Protein AF-A0A7S4IXB5-F1 (afdb_monomer)

Mean predicted aligned error: 8.52 Å

Sequence (297 aa):
RVAEEKFFEETLWAALCYRLLNKVETFHKFGRIPTRSEWTKFLKFITSIRESNDNVKNSRKEKIFTGAHQVMGFDRYASTLSDVRARGGKKLGELAAEVRECAEGRDLRGCFEVLLEVKNVGHFLAWQVTCDLLESKMLGSCTEDDFVQLGPGAKEGLKHIFGETSSSGYLEQARLLCDLQESVFKALGVDFPKFHGRKITLKNIEHALCEFHKYCHNLTSRSFDPDGSGKGSRSYLDVQKRCEVCNTDGDGIIFCDTCLNAYCQDCVTLDGSDSSWLCDRCSLLDTGSAELLVGVD

Solvent-accessible surface area (backbone atoms only — not comparable to full-atom values): 17447 Å² total; per-residue (Å²): 102,77,68,55,54,51,48,48,39,52,51,53,49,42,34,52,61,43,62,54,43,57,33,68,70,58,28,58,76,72,69,45,79,66,51,86,85,40,41,70,62,47,52,53,53,58,47,51,50,52,54,57,38,74,75,44,93,87,63,87,64,71,72,69,53,53,94,59,95,86,64,63,51,67,71,54,41,55,50,32,53,50,54,41,46,34,84,89,34,50,52,39,50,52,53,43,49,54,30,46,54,24,17,76,70,53,28,52,56,52,29,32,54,57,41,42,71,42,68,93,33,47,72,69,53,15,43,54,37,44,49,48,34,53,76,68,60,68,33,69,82,42,52,56,66,76,50,73,82,77,50,72,44,19,53,52,22,45,32,76,74,74,42,92,69,66,85,92,44,57,68,58,51,47,46,51,51,46,72,42,45,67,62,50,30,58,74,71,72,47,87,75,89,46,69,92,76,45,79,72,36,39,44,52,47,41,53,50,24,28,52,47,28,52,52,55,51,41,73,73,40,99,75,64,53,92,78,49,75,70,85,75,67,65,66,78,74,63,66,51,67,40,15,78,82,78,65,47,71,69,87,62,64,46,56,22,77,81,81,45,50,20,33,40,60,91,75,53,89,79,90,80,60,96,83,70,49,64,47,71,72,55,45,37,56,70,73,64,53,51,86,67,62,84,74,71,131

pLDDT: mean 83.68, std 15.53, range [30.78, 98.25]

Foldseek 3Di:
DVLLLVVLLFLLLLLLQCLQQVDVVLQVVVPHRDGLVCLVVSLVVVVVLVVVQVPDPDDDRDRSHAPDPDHLDDVQSNVLSCVCSPPVNVNSSVLSVQLQVCLVVLNLVSNLVSLCPRRSQHSVSSQSSSVSCVLQCVSPPHDLQSDHDADPQLQLLLCVVPNDDDPVCSLVSLNVCQVCVVVVCVVVVHPDDDAVPDRQHSNNSSVVSSVSSVVVVLVPDPPNPVVPPCVRDPCVVLPQQAAPQPRDGDPQWDAAPPPSHIHHPVRDDDPPDPPHDHDPVVVCSVVSVCVVVSPDD

Secondary structure (DSSP, 8-state):
-HHHHHHHHHHHHHHHHHHHH--HHHHHHHTSSPPTTTHHHHHHHHHHHHHHHHS-SSS----SS-S-SS---HHHHHHHHHHHHTGGGHHHHHHHHHHHHHHHTT-HHHHHHHHHTSTT--HHHHHHHHHHHHHTTTTTT--TTT-----HHHHHHHHHHH-S--GGGHHHHHHHHHHHHHHHHHHTT-----GGGPPPPHHHHHHHHHHHHHHHHHHHSTT--TT--SSS--GGGG---S-TTT----SSEEE-TTT--EEEGGGS---S-SS----HHHHHHHTT-GGGGGG--

Radius of gyration: 21.16 Å; Cα contacts (8 Å, |Δi|>4): 299; chains: 1; bounding box: 52×50×58 Å

InterPro domains:
  IPR001965 Zinc finger, PHD-type [SM00249] (242-283)
  IPR011011 Zinc finger, FYVE/PHD-type [SSF57903] (238-284)
  IPR013083 Zinc finger, RING/FYVE/PHD-type [G3DSA:3.30.40.10] (237-289)
  IPR040684 5-hmdU DNA kinase, helical domain [PF18723] (8-217)

Organism: NCBI:txid265563

Structure (mmCIF, N/CA/C/O backbone):
data_AF-A0A7S4IXB5-F1
#
_entry.id   AF-A0A7S4IXB5-F1
#
loop_
_atom_site.group_PDB
_atom_site.id
_atom_site.type_symbol
_atom_site.label_atom_id
_atom_site.label_alt_id
_atom_site.label_comp_id
_atom_site.label_asym_id
_atom_site.label_entity_id
_atom_site.label_seq_id
_atom_site.pdbx_PDB_ins_code
_atom_site.Cartn_x
_atom_site.Cartn_y
_atom_site.Cartn_z
_atom_site.occupancy
_atom_site.B_iso_or_equiv
_atom_site.auth_seq_id
_atom_site.auth_comp_id
_atom_site.auth_asym_id
_atom_site.auth_atom_id
_atom_site.pdbx_PDB_model_num
ATOM 1 N N . ARG A 1 1 ? -21.663 -13.018 -1.333 1.00 63.16 1 ARG A N 1
ATOM 2 C CA . ARG A 1 1 ? -22.188 -11.638 -1.150 1.00 63.16 1 ARG A CA 1
ATOM 3 C C . ARG A 1 1 ? -22.078 -11.092 0.280 1.00 63.16 1 ARG A C 1
ATOM 5 O O . ARG A 1 1 ? -21.113 -10.403 0.534 1.00 63.16 1 ARG A O 1
ATOM 12 N N . VAL A 1 2 ? -22.964 -11.383 1.251 1.00 73.00 2 VAL A N 1
ATOM 13 C CA . VAL A 1 2 ? -22.884 -10.738 2.600 1.00 73.00 2 VAL A CA 1
ATOM 14 C C . VAL A 1 2 ? -21.549 -11.001 3.321 1.00 73.00 2 VAL A C 1
ATOM 16 O O . VAL A 1 2 ? -20.995 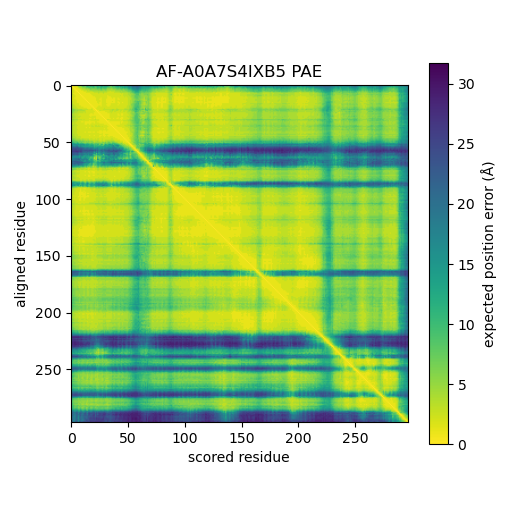-10.105 3.952 1.00 73.00 2 VAL A O 1
ATOM 19 N N . ALA A 1 3 ? -21.010 -12.220 3.210 1.00 79.06 3 ALA A N 1
ATOM 20 C CA . ALA A 1 3 ? -19.703 -12.559 3.776 1.00 79.06 3 ALA A CA 1
ATOM 21 C C . ALA A 1 3 ? -18.546 -11.814 3.080 1.00 79.06 3 ALA A C 1
ATOM 23 O O . ALA A 1 3 ? -17.682 -11.277 3.764 1.00 79.06 3 ALA A O 1
ATOM 24 N N . GLU A 1 4 ? -18.565 -11.717 1.747 1.00 81.25 4 GLU A N 1
ATOM 25 C CA . GLU A 1 4 ? -17.577 -10.956 0.961 1.00 81.25 4 GLU A CA 1
ATOM 26 C C . GLU A 1 4 ? -17.632 -9.459 1.276 1.00 81.25 4 GLU A C 1
ATOM 28 O O . GLU A 1 4 ? -16.598 -8.818 1.426 1.00 81.25 4 GLU A O 1
ATOM 33 N N . GLU A 1 5 ? -18.836 -8.897 1.419 1.00 85.62 5 GLU A N 1
ATOM 34 C CA . GLU A 1 5 ? -19.012 -7.482 1.741 1.00 85.62 5 GLU A CA 1
ATOM 35 C C . GLU A 1 5 ? -18.415 -7.155 3.113 1.00 85.62 5 GLU A C 1
ATOM 37 O O . GLU A 1 5 ? -17.695 -6.167 3.263 1.00 85.62 5 GLU A O 1
ATOM 42 N N . LYS A 1 6 ? -18.656 -8.030 4.095 1.00 87.62 6 LYS A N 1
ATOM 43 C CA . LYS A 1 6 ? -18.076 -7.919 5.433 1.00 87.62 6 LYS A CA 1
ATOM 44 C C . LYS A 1 6 ? -16.556 -8.103 5.414 1.00 87.62 6 LYS A C 1
ATOM 46 O O . LYS A 1 6 ? -15.854 -7.352 6.086 1.00 87.62 6 LYS A O 1
ATOM 51 N N . PHE A 1 7 ? -16.051 -9.061 4.639 1.00 90.88 7 PHE A N 1
ATOM 52 C CA . PHE A 1 7 ? -14.615 -9.284 4.482 1.00 90.88 7 PHE A CA 1
ATOM 53 C C . PHE A 1 7 ? -13.926 -8.062 3.859 1.00 90.88 7 PHE A C 1
ATOM 55 O O . PHE A 1 7 ? -12.897 -7.617 4.359 1.00 90.88 7 PHE A O 1
ATOM 62 N N . PHE A 1 8 ? -14.539 -7.440 2.846 1.00 94.19 8 PHE A N 1
ATOM 63 C CA . PHE A 1 8 ? -14.042 -6.192 2.266 1.00 94.19 8 PHE A CA 1
ATOM 64 C C . PHE A 1 8 ? -13.973 -5.067 3.302 1.00 94.19 8 PHE A C 1
ATOM 66 O O . PHE A 1 8 ? -12.949 -4.393 3.404 1.00 94.19 8 PHE A O 1
ATOM 73 N N . GLU A 1 9 ? -15.034 -4.865 4.092 1.00 94.31 9 GLU A N 1
ATOM 74 C CA . GLU A 1 9 ? -15.029 -3.865 5.168 1.00 94.31 9 GLU A CA 1
ATOM 75 C C . GLU A 1 9 ? -13.902 -4.114 6.181 1.00 94.31 9 GLU A C 1
ATOM 77 O O . GLU A 1 9 ? -13.244 -3.168 6.618 1.00 94.31 9 GLU A O 1
ATOM 82 N N . GLU A 1 10 ? -13.677 -5.371 6.566 1.00 93.81 10 GLU A N 1
ATOM 83 C CA . GLU A 1 10 ? -12.634 -5.753 7.520 1.00 93.81 10 GLU A CA 1
ATOM 84 C C . GLU A 1 10 ? -11.226 -5.525 6.952 1.00 93.81 10 GLU A C 1
ATOM 86 O O . GLU A 1 10 ? -10.376 -4.968 7.653 1.00 93.81 10 GLU A O 1
ATOM 91 N N . THR A 1 11 ? -10.996 -5.855 5.679 1.00 95.25 11 THR A N 1
ATOM 92 C CA . THR A 1 11 ? -9.722 -5.603 4.988 1.00 95.25 11 THR A CA 1
ATOM 93 C C . THR A 1 11 ? -9.461 -4.109 4.809 1.00 95.25 11 THR A C 1
ATOM 95 O O . THR A 1 11 ? -8.371 -3.632 5.133 1.00 95.25 11 THR A O 1
ATOM 98 N N . LEU A 1 12 ? -10.465 -3.333 4.388 1.00 96.88 12 LEU A N 1
ATOM 99 C CA . LEU A 1 12 ? -10.359 -1.875 4.277 1.00 96.88 12 LEU A CA 1
ATOM 100 C C . LEU A 1 12 ? -10.072 -1.227 5.638 1.00 96.88 12 LEU A C 1
ATOM 102 O O . LEU A 1 12 ? -9.213 -0.349 5.753 1.00 96.88 12 LEU A O 1
ATOM 106 N N . TRP A 1 13 ? -10.756 -1.681 6.691 1.00 96.31 13 TRP A N 1
ATOM 107 C CA . TRP A 1 13 ? -10.486 -1.245 8.058 1.00 96.31 13 TRP A CA 1
ATOM 108 C C . TRP A 1 13 ? -9.045 -1.554 8.472 1.00 96.31 13 TRP A C 1
ATOM 110 O O . TRP A 1 13 ? -8.367 -0.676 9.007 1.00 96.31 13 TRP A O 1
ATOM 120 N N . ALA A 1 14 ? -8.557 -2.768 8.209 1.00 96.56 14 ALA A N 1
ATOM 121 C CA . ALA A 1 14 ? -7.196 -3.166 8.545 1.00 96.56 14 ALA A CA 1
ATOM 122 C C . ALA A 1 14 ? -6.146 -2.320 7.804 1.00 96.56 14 ALA A C 1
ATOM 124 O O . ALA A 1 14 ? -5.211 -1.828 8.442 1.00 96.56 14 ALA A O 1
ATOM 125 N N . ALA A 1 15 ? -6.342 -2.077 6.504 1.00 96.81 15 ALA A N 1
ATOM 126 C CA . ALA A 1 15 ? -5.475 -1.231 5.685 1.00 96.81 15 ALA A CA 1
ATOM 127 C C . ALA A 1 15 ? -5.424 0.212 6.218 1.00 96.81 15 ALA A C 1
ATOM 129 O O . ALA A 1 15 ? -4.344 0.766 6.428 1.00 96.81 15 ALA A O 1
ATOM 130 N N . LEU A 1 16 ? -6.577 0.809 6.545 1.00 95.81 16 LEU A N 1
ATOM 131 C CA . LEU A 1 16 ? -6.641 2.136 7.169 1.00 95.81 16 LEU A CA 1
ATOM 132 C C . LEU A 1 16 ? -5.980 2.147 8.556 1.00 95.81 16 LEU A C 1
ATOM 134 O O . LEU A 1 16 ? -5.198 3.044 8.873 1.00 95.81 16 LEU A O 1
ATOM 138 N N . CYS A 1 17 ? -6.246 1.145 9.395 1.00 95.19 17 CYS A N 1
ATOM 139 C CA . CYS A 1 17 ? -5.607 1.032 10.702 1.00 95.19 17 CYS A CA 1
ATOM 140 C C . CYS A 1 17 ? -4.088 1.019 10.583 1.00 95.19 17 CYS A C 1
ATOM 142 O O . CYS A 1 17 ? -3.423 1.780 11.294 1.00 95.19 17 CYS A O 1
ATOM 144 N N . TYR A 1 18 ? -3.570 0.185 9.683 1.00 95.06 18 TYR A N 1
ATOM 145 C CA . TYR A 1 18 ? -2.149 -0.003 9.473 1.00 95.06 18 TYR A CA 1
ATOM 146 C C . TYR A 1 18 ? -1.500 1.212 8.818 1.00 95.06 18 TYR A C 1
ATOM 148 O O . TYR A 1 18 ? -0.611 1.802 9.425 1.00 95.06 18 TYR A O 1
ATOM 156 N N . ARG A 1 19 ? -1.945 1.647 7.633 1.00 93.94 19 ARG A N 1
ATOM 157 C CA . ARG A 1 19 ? -1.256 2.685 6.844 1.00 93.94 19 ARG A CA 1
ATOM 158 C C . ARG A 1 19 ? -1.246 4.054 7.503 1.00 93.94 19 ARG A C 1
ATOM 160 O O . ARG A 1 19 ? -0.268 4.783 7.360 1.00 93.94 19 ARG A O 1
ATOM 167 N N . LEU A 1 20 ? -2.279 4.404 8.269 1.00 91.88 20 LEU A N 1
ATOM 168 C CA . LEU A 1 20 ? -2.337 5.715 8.923 1.00 91.88 20 LEU A CA 1
ATOM 169 C C . LEU A 1 20 ? -1.411 5.813 10.155 1.00 91.88 20 LEU A C 1
ATOM 171 O O . LEU A 1 20 ? -1.002 6.915 10.524 1.00 91.88 20 LEU A O 1
ATOM 175 N N . LEU A 1 21 ? -1.050 4.679 10.772 1.00 90.75 21 LEU A N 1
ATOM 176 C CA . LEU A 1 21 ? -0.083 4.593 11.881 1.00 90.75 21 LEU A CA 1
ATOM 177 C C . LEU A 1 21 ? 1.330 4.237 11.381 1.00 90.75 21 LEU A C 1
ATOM 179 O O . LEU A 1 21 ? 2.336 4.783 11.839 1.00 90.75 21 LEU A O 1
ATOM 183 N N . ASN A 1 22 ? 1.376 3.338 10.403 1.00 87.44 22 ASN A N 1
ATOM 184 C CA . ASN A 1 22 ? 2.510 2.851 9.630 1.00 87.44 22 ASN A CA 1
ATOM 185 C C . ASN A 1 22 ? 3.650 2.225 10.446 1.00 87.44 22 ASN A C 1
ATOM 187 O O . ASN A 1 22 ? 4.780 2.222 9.976 1.00 87.44 22 ASN A O 1
ATOM 191 N N . LYS A 1 23 ? 3.399 1.720 11.664 1.00 86.56 23 LYS A N 1
ATOM 192 C CA . LYS A 1 23 ? 4.419 1.125 12.548 1.00 86.56 23 LYS A CA 1
ATOM 193 C C . LYS A 1 23 ? 4.012 -0.272 13.022 1.00 86.56 23 LYS A C 1
ATOM 195 O O . LYS A 1 23 ? 3.237 -0.407 13.969 1.00 86.56 23 LYS A O 1
ATOM 200 N N . VAL A 1 24 ? 4.569 -1.304 12.389 1.00 86.69 24 VAL A N 1
ATOM 201 C CA . VAL A 1 24 ? 4.244 -2.713 12.668 1.00 86.69 24 VAL A CA 1
ATOM 202 C C . VAL A 1 24 ? 4.453 -3.098 14.139 1.00 86.69 24 VAL A C 1
ATOM 204 O O . VAL A 1 24 ? 3.611 -3.772 14.727 1.00 86.69 24 VAL A O 1
ATOM 207 N N . GLU A 1 25 ? 5.492 -2.573 14.798 1.00 87.50 25 GLU A N 1
ATOM 208 C CA . GLU A 1 25 ? 5.801 -2.904 16.194 1.00 87.50 25 GLU A CA 1
ATOM 209 C C . GLU A 1 25 ? 4.675 -2.490 17.154 1.00 87.50 25 GLU A C 1
ATOM 211 O O . GLU A 1 25 ? 4.455 -3.137 18.176 1.00 87.50 25 GLU A O 1
ATOM 216 N N . THR A 1 26 ? 3.941 -1.418 16.834 1.00 89.81 26 THR A N 1
ATOM 217 C CA . THR A 1 26 ? 2.789 -0.983 17.635 1.00 89.81 26 THR A CA 1
ATOM 218 C C . THR A 1 26 ? 1.656 -2.005 17.572 1.00 89.81 26 THR A C 1
ATOM 220 O O . THR A 1 26 ? 1.025 -2.276 18.594 1.00 89.81 26 THR A O 1
ATOM 223 N N . PHE A 1 27 ? 1.436 -2.621 16.411 1.00 92.06 27 PHE A N 1
ATOM 224 C CA . PHE A 1 27 ? 0.446 -3.684 16.245 1.00 92.06 27 PHE A CA 1
ATOM 225 C C . PHE A 1 27 ? 0.909 -4.993 16.883 1.00 92.06 27 PHE A C 1
ATOM 227 O O . PHE A 1 27 ? 0.120 -5.623 17.579 1.00 92.06 27 PHE A O 1
ATOM 234 N N . HIS A 1 28 ? 2.191 -5.352 16.765 1.00 89.81 28 HIS A N 1
ATOM 235 C CA . HIS A 1 28 ? 2.750 -6.524 17.453 1.00 89.81 28 HIS A CA 1
ATOM 236 C C . HIS A 1 28 ? 2.587 -6.431 18.974 1.00 89.81 28 HIS A C 1
ATOM 238 O O . HIS A 1 28 ? 2.171 -7.395 19.607 1.00 89.81 28 HIS A O 1
ATOM 244 N N . LYS A 1 29 ? 2.831 -5.256 19.570 1.00 91.31 29 LYS A N 1
ATOM 245 C CA . LYS A 1 29 ? 2.616 -5.045 21.013 1.00 91.31 29 LYS A CA 1
ATOM 246 C C . LYS A 1 29 ? 1.148 -5.147 21.430 1.00 91.31 29 LYS A C 1
ATOM 248 O O . LYS A 1 29 ? 0.869 -5.541 22.557 1.00 91.31 29 LYS A O 1
ATOM 253 N N . PHE A 1 30 ? 0.219 -4.778 20.549 1.00 94.31 30 PHE A N 1
ATOM 254 C CA . PHE A 1 30 ? -1.208 -5.004 20.784 1.00 94.31 30 PHE A CA 1
ATOM 255 C C . PHE A 1 30 ? -1.616 -6.471 20.559 1.00 94.31 30 PHE A C 1
ATOM 257 O O . PHE A 1 30 ? -2.605 -6.931 21.126 1.00 94.31 30 PHE A O 1
ATOM 264 N N . GLY A 1 31 ? -0.848 -7.192 19.742 1.00 92.62 31 GLY A N 1
ATOM 265 C CA . GLY A 1 31 ? -1.033 -8.587 19.352 1.00 92.62 31 GLY A CA 1
ATOM 266 C C . GLY A 1 31 ? -1.440 -8.768 17.887 1.00 92.62 31 GLY A C 1
ATOM 267 O O . GLY A 1 31 ? -1.217 -9.837 17.336 1.00 92.62 31 GLY A O 1
ATOM 268 N N . ARG A 1 32 ? -2.027 -7.744 17.251 1.00 92.50 32 ARG A N 1
ATOM 269 C CA . ARG A 1 32 ? -2.460 -7.732 15.839 1.00 92.50 32 ARG A CA 1
ATOM 270 C C . ARG A 1 32 ? -2.929 -6.337 15.413 1.00 92.50 32 ARG A C 1
ATOM 272 O O . ARG A 1 32 ? -2.990 -5.416 16.229 1.00 92.50 32 ARG A O 1
ATOM 279 N N . ILE A 1 33 ? -3.322 -6.182 14.150 1.00 95.25 33 ILE A N 1
ATOM 280 C CA . ILE A 1 33 ? -4.136 -5.036 13.722 1.00 95.25 33 ILE A CA 1
ATOM 281 C C . ILE A 1 33 ? -5.510 -5.142 14.414 1.00 95.25 33 ILE A C 1
ATOM 283 O O . ILE A 1 33 ? -6.128 -6.207 14.363 1.00 95.25 33 ILE A O 1
ATOM 287 N N . PRO A 1 34 ? -5.990 -4.090 15.107 1.00 95.50 34 PRO A N 1
ATOM 288 C CA . PRO A 1 34 ? -7.239 -4.159 15.854 1.00 95.50 34 PRO A CA 1
ATOM 289 C C . PRO A 1 34 ? -8.434 -4.302 14.915 1.00 95.50 34 PRO A C 1
ATOM 291 O O . PRO A 1 34 ? -8.572 -3.554 13.949 1.00 95.50 34 PRO A O 1
ATOM 294 N N . THR A 1 35 ? -9.361 -5.191 15.256 1.00 94.31 35 THR A N 1
ATOM 295 C CA . THR A 1 35 ? -10.671 -5.232 14.595 1.00 94.31 35 THR A CA 1
ATOM 296 C C . THR A 1 35 ? -11.501 -3.987 14.933 1.00 94.31 35 THR A C 1
ATOM 298 O O . THR A 1 35 ? -11.234 -3.255 15.894 1.00 94.31 35 THR A O 1
ATOM 301 N N . ARG A 1 36 ? -12.581 -3.757 14.177 1.00 91.19 36 ARG A N 1
ATOM 302 C CA . ARG A 1 36 ? -13.499 -2.624 14.393 1.00 91.19 36 ARG A CA 1
ATOM 303 C C . ARG A 1 36 ? -14.099 -2.586 15.807 1.00 91.19 36 ARG A C 1
ATOM 305 O O . ARG A 1 36 ? -14.333 -1.505 16.361 1.00 91.19 36 ARG A O 1
ATOM 312 N N . SER A 1 37 ? -14.365 -3.750 16.403 1.00 91.31 37 SER A N 1
ATOM 313 C CA . SER A 1 37 ? -14.882 -3.863 17.775 1.00 91.31 37 SER A CA 1
ATOM 314 C C . SER A 1 37 ? -13.802 -3.562 18.820 1.00 91.31 37 SER A C 1
ATOM 316 O O . SER A 1 37 ? -14.093 -2.945 19.847 1.00 91.31 37 SER A O 1
ATOM 318 N N . GLU A 1 38 ? -12.546 -3.901 18.532 1.00 94.81 38 GLU A N 1
ATOM 319 C CA . GLU A 1 38 ? -11.397 -3.664 19.407 1.00 94.81 38 GLU A CA 1
ATOM 320 C C . GLU A 1 38 ? -10.872 -2.228 19.367 1.00 94.81 38 GLU A C 1
ATOM 322 O O . GLU A 1 38 ? -10.071 -1.871 20.230 1.00 94.81 38 GLU A O 1
ATOM 327 N N . TRP A 1 39 ? -11.334 -1.378 18.441 1.00 94.38 39 TRP A N 1
ATOM 328 C CA . TRP A 1 39 ? -10.852 0.003 18.300 1.00 94.38 39 TRP A CA 1
ATOM 329 C C . TRP A 1 39 ? -10.803 0.771 19.624 1.00 94.38 39 TRP A C 1
ATOM 331 O O . TRP A 1 39 ? -9.803 1.409 19.928 1.00 94.38 39 TRP A O 1
ATOM 341 N N . THR A 1 40 ? -11.844 0.683 20.459 1.00 93.81 40 THR A N 1
ATOM 342 C CA . THR A 1 40 ? -11.851 1.378 21.759 1.00 93.81 40 THR A CA 1
ATOM 343 C C . THR A 1 40 ? -10.736 0.869 22.685 1.00 93.81 40 THR A C 1
ATOM 345 O O . THR A 1 40 ? -10.130 1.657 23.410 1.00 93.81 40 THR A O 1
ATOM 348 N N . LYS A 1 41 ? -10.454 -0.441 22.676 1.00 96.06 41 LYS A N 1
ATOM 349 C CA . LYS A 1 41 ? -9.369 -1.055 23.458 1.00 96.06 41 LYS A CA 1
ATOM 350 C C . LYS A 1 41 ? -8.007 -0.644 22.899 1.00 96.06 41 LYS A C 1
ATOM 352 O O . LYS A 1 41 ? -7.128 -0.263 23.666 1.00 96.06 41 LYS A O 1
ATOM 357 N N . PHE A 1 42 ? -7.860 -0.670 21.577 1.00 95.56 42 PHE A N 1
ATOM 358 C CA . PHE A 1 42 ? -6.643 -0.250 20.894 1.00 95.56 42 PHE A CA 1
ATOM 359 C C . PHE A 1 42 ? -6.328 1.225 21.129 1.00 95.56 42 PHE A C 1
ATOM 361 O O . PHE A 1 42 ? -5.203 1.555 21.488 1.00 95.56 42 PHE A O 1
ATOM 368 N N . LEU A 1 43 ? -7.328 2.104 21.018 1.00 94.44 43 LEU A N 1
ATOM 369 C CA . LEU A 1 43 ? -7.180 3.532 21.272 1.00 94.44 43 LEU A CA 1
ATOM 370 C C . LEU A 1 43 ? -6.668 3.788 22.695 1.00 94.44 43 LEU A C 1
ATOM 372 O O . LEU A 1 43 ? -5.708 4.528 22.869 1.00 94.44 43 LEU A O 1
ATOM 376 N N . LYS A 1 44 ? -7.236 3.118 23.708 1.00 94.56 44 LYS A N 1
ATOM 377 C CA . LYS A 1 44 ? -6.733 3.197 25.092 1.00 94.56 44 LYS A CA 1
ATOM 378 C C . LYS A 1 44 ? -5.277 2.740 25.204 1.00 94.56 44 LYS A C 1
ATOM 380 O O . LYS A 1 44 ? -4.483 3.394 25.874 1.00 94.56 44 LYS A O 1
ATOM 385 N N . PHE A 1 45 ? -4.926 1.645 24.534 1.00 94.12 45 PHE A N 1
ATOM 386 C CA . PHE A 1 45 ? -3.563 1.125 24.504 1.00 94.12 45 PHE A CA 1
ATOM 387 C C . PHE A 1 45 ? -2.574 2.145 23.912 1.00 94.12 45 PHE A C 1
ATOM 389 O O . PHE A 1 45 ? -1.618 2.517 24.589 1.00 94.12 45 PHE A O 1
ATOM 396 N N . ILE A 1 46 ? -2.827 2.692 22.719 1.00 91.31 46 ILE A N 1
ATOM 397 C CA . ILE A 1 46 ? -1.920 3.683 22.110 1.00 91.31 46 ILE A CA 1
ATOM 398 C C . ILE A 1 46 ? -1.885 5.015 22.878 1.00 91.31 46 ILE A C 1
ATOM 400 O O . ILE A 1 46 ? -0.834 5.655 22.926 1.00 91.31 46 ILE A O 1
ATOM 404 N N . THR A 1 47 ? -2.987 5.411 23.529 1.00 90.12 47 THR A N 1
ATOM 405 C CA . THR A 1 47 ? -3.018 6.570 24.435 1.00 90.12 47 THR A CA 1
ATOM 406 C C . THR A 1 47 ? -2.111 6.347 25.643 1.00 90.12 47 THR A C 1
ATOM 408 O O . 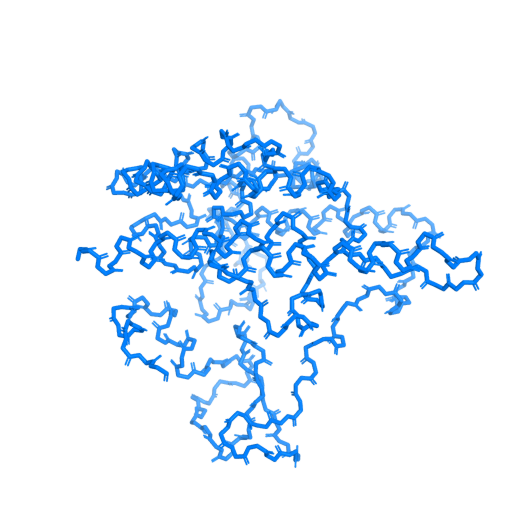THR A 1 47 ? -1.308 7.221 25.951 1.00 90.12 47 THR A O 1
ATOM 411 N N . SER A 1 48 ? -2.149 5.167 26.275 1.00 88.50 48 SER A N 1
ATOM 412 C CA . SER A 1 48 ? -1.280 4.869 27.425 1.00 88.50 48 SER A CA 1
ATOM 413 C C . SER A 1 48 ? 0.213 4.905 27.076 1.00 88.50 48 SER A C 1
ATOM 415 O O . SER A 1 48 ? 1.025 5.348 27.891 1.00 88.50 48 SER A O 1
ATOM 417 N N . ILE A 1 49 ? 0.586 4.519 25.847 1.00 84.38 49 ILE A N 1
ATOM 418 C CA . ILE A 1 49 ? 1.966 4.646 25.354 1.00 84.38 49 ILE A CA 1
ATOM 419 C C . ILE A 1 49 ? 2.345 6.126 25.229 1.00 84.38 49 ILE A C 1
ATOM 421 O O . ILE A 1 49 ? 3.432 6.525 25.646 1.00 84.38 49 ILE A O 1
ATOM 425 N N . ARG A 1 50 ? 1.445 6.961 24.690 1.00 80.62 50 ARG A N 1
ATOM 426 C CA . ARG A 1 50 ? 1.657 8.413 24.586 1.00 80.62 50 ARG A CA 1
ATOM 427 C C . ARG A 1 50 ? 1.822 9.059 25.964 1.00 80.62 50 ARG A C 1
ATOM 429 O O . ARG A 1 50 ? 2.816 9.741 26.181 1.00 80.62 50 ARG A O 1
ATOM 436 N N . GLU A 1 51 ? 0.905 8.805 26.891 1.00 79.56 51 GLU A N 1
ATOM 437 C CA . GLU A 1 51 ? 0.927 9.378 28.247 1.00 79.56 51 GLU A CA 1
ATOM 438 C C . GLU A 1 51 ? 2.176 8.955 29.032 1.00 79.56 51 GLU A C 1
ATOM 440 O O . GLU A 1 51 ? 2.798 9.765 29.722 1.00 79.56 51 GLU A O 1
ATOM 445 N N . SER A 1 52 ? 2.604 7.699 28.876 1.00 74.31 52 SER A N 1
ATOM 446 C CA . SER A 1 52 ? 3.844 7.204 29.482 1.00 74.31 52 SER A CA 1
ATOM 447 C C . SER A 1 52 ? 5.080 7.954 28.969 1.00 74.31 52 SER A C 1
ATOM 449 O O . SER A 1 52 ? 6.031 8.146 29.720 1.00 74.31 52 SER A O 1
ATOM 451 N N . ASN A 1 53 ? 5.073 8.443 27.725 1.00 70.31 53 ASN A N 1
ATOM 452 C CA . ASN A 1 53 ? 6.174 9.243 27.181 1.00 70.31 53 ASN A CA 1
ATOM 453 C C . ASN A 1 53 ? 6.186 10.696 27.658 1.00 70.31 53 ASN A C 1
ATOM 455 O O . ASN A 1 53 ? 7.257 11.308 27.694 1.00 70.31 53 ASN A O 1
ATOM 459 N N . ASP A 1 54 ? 5.022 11.259 27.978 1.00 64.44 54 ASP A N 1
ATOM 460 C CA . ASP A 1 54 ? 4.911 12.637 28.463 1.00 64.44 54 ASP A CA 1
ATOM 461 C C . ASP A 1 54 ? 5.390 12.753 29.920 1.00 64.44 54 ASP A C 1
ATOM 463 O O . ASP A 1 54 ? 5.958 13.773 30.315 1.00 64.44 54 ASP A O 1
ATOM 467 N N . ASN A 1 55 ? 5.265 11.670 30.695 1.00 59.59 55 ASN A N 1
ATOM 468 C CA . ASN A 1 55 ? 5.669 11.611 32.100 1.00 59.59 55 ASN A CA 1
ATOM 469 C C . ASN A 1 55 ? 7.165 11.321 32.333 1.00 59.59 55 ASN A C 1
ATOM 471 O O . ASN A 1 55 ? 7.637 11.465 33.463 1.00 59.59 55 ASN A O 1
ATOM 475 N N . VAL A 1 56 ? 7.942 10.948 31.306 1.00 60.78 56 VAL A N 1
ATOM 476 C CA . VAL A 1 56 ? 9.365 10.606 31.477 1.00 60.78 56 VAL A CA 1
ATOM 477 C C . VAL A 1 56 ? 10.281 11.665 30.861 1.00 60.78 56 VAL A C 1
ATOM 479 O O . VAL A 1 56 ? 10.447 11.759 29.647 1.00 60.78 56 VAL A O 1
ATOM 482 N N . LYS A 1 57 ? 10.929 12.461 31.724 1.00 53.62 57 LYS A N 1
ATOM 483 C CA . LYS A 1 57 ? 11.820 13.566 31.316 1.00 53.62 57 LYS A CA 1
ATOM 484 C C . LYS A 1 57 ? 13.182 13.118 30.756 1.00 53.62 57 LYS A C 1
ATOM 486 O O . LYS A 1 57 ? 13.787 13.900 30.037 1.00 53.62 57 LYS A O 1
ATOM 491 N N . ASN A 1 58 ? 13.638 11.887 31.036 1.00 51.25 58 ASN A N 1
ATOM 492 C CA . ASN A 1 58 ? 15.015 11.429 30.753 1.00 51.25 58 ASN A CA 1
ATOM 493 C C . ASN A 1 58 ? 15.139 10.004 30.153 1.00 51.25 58 ASN A C 1
ATOM 495 O O . ASN A 1 58 ? 16.219 9.419 30.201 1.00 51.25 58 ASN A O 1
ATOM 499 N N . SER A 1 59 ? 14.080 9.419 29.579 1.00 50.41 59 SER A N 1
ATOM 500 C CA . SER A 1 59 ? 14.157 8.122 28.874 1.00 50.41 59 SER A CA 1
ATOM 501 C C . SER A 1 59 ? 13.884 8.272 27.372 1.00 50.41 59 SER A C 1
ATOM 503 O O . SER A 1 59 ? 13.339 9.279 26.912 1.00 50.41 59 SER A O 1
ATOM 505 N N . ARG A 1 60 ? 14.287 7.268 26.576 1.00 54.31 60 ARG A N 1
ATOM 506 C CA . ARG A 1 60 ? 13.931 7.189 25.149 1.00 54.31 60 ARG A CA 1
ATOM 507 C C . ARG A 1 60 ? 12.406 7.116 25.019 1.00 54.31 60 ARG A C 1
ATOM 509 O O . ARG A 1 60 ? 11.829 6.062 25.262 1.00 54.31 60 ARG A O 1
ATOM 516 N N . LYS A 1 61 ? 11.782 8.216 24.585 1.00 58.53 61 LYS A N 1
ATOM 517 C CA . LYS A 1 61 ? 10.352 8.267 24.250 1.00 58.53 61 LYS A CA 1
ATOM 518 C C . LYS A 1 61 ? 10.000 7.178 23.235 1.00 58.53 61 LYS A C 1
ATOM 520 O O . LYS A 1 61 ? 10.616 7.085 22.168 1.00 58.53 61 LYS A O 1
ATOM 525 N N . GLU A 1 62 ? 8.986 6.385 23.542 1.00 61.62 62 GLU A N 1
ATOM 526 C CA . GLU A 1 62 ? 8.466 5.352 22.665 1.00 61.62 62 GLU A CA 1
ATOM 527 C C . GLU A 1 62 ? 7.642 5.969 21.528 1.00 61.62 62 GLU A C 1
ATOM 529 O O . GLU A 1 62 ? 6.506 6.401 21.698 1.00 61.62 62 GLU A O 1
ATOM 534 N N . LYS A 1 63 ? 8.196 6.005 20.317 1.00 66.06 63 LYS A N 1
ATOM 535 C CA . LYS A 1 63 ? 7.453 6.506 19.155 1.00 66.06 63 LYS A CA 1
ATOM 536 C C . LYS A 1 63 ? 6.373 5.502 18.750 1.00 66.06 63 LYS A C 1
ATOM 538 O O . LYS A 1 63 ? 6.685 4.338 18.541 1.00 66.06 63 LYS A O 1
ATOM 543 N N . ILE A 1 64 ? 5.142 5.955 18.568 1.00 66.56 64 ILE A N 1
ATOM 544 C CA . ILE A 1 64 ? 4.034 5.138 18.037 1.00 66.56 64 ILE A CA 1
ATOM 545 C C . ILE A 1 64 ? 3.902 5.225 16.509 1.00 66.56 64 ILE A C 1
ATOM 547 O O . ILE A 1 64 ? 3.330 4.338 15.901 1.00 66.56 64 ILE A O 1
ATOM 551 N N . PHE A 1 65 ? 4.484 6.248 15.882 1.00 64.69 65 PHE A N 1
ATOM 552 C CA . PHE A 1 65 ? 4.593 6.373 14.425 1.00 64.69 65 PHE A CA 1
ATOM 553 C C . PHE A 1 65 ? 6.020 6.062 13.973 1.00 64.69 65 PHE A C 1
ATOM 555 O O . PHE A 1 65 ? 6.975 6.109 14.762 1.00 64.69 65 PHE A O 1
ATOM 562 N N . THR A 1 66 ? 6.190 5.768 12.688 1.00 57.25 66 THR A N 1
ATOM 563 C CA . THR A 1 66 ? 7.521 5.695 12.078 1.00 57.25 66 THR A CA 1
ATOM 564 C C . THR A 1 66 ? 8.146 7.079 11.943 1.00 57.25 66 THR A C 1
ATOM 566 O O . THR A 1 66 ? 7.475 8.099 12.049 1.00 57.25 66 THR A O 1
ATOM 569 N N . GLY A 1 67 ? 9.463 7.132 11.734 1.00 50.78 67 GLY A N 1
ATOM 570 C CA . GLY A 1 67 ? 10.162 8.379 11.408 1.00 50.78 67 GLY A CA 1
ATOM 571 C C . GLY A 1 67 ? 10.010 8.798 9.942 1.00 50.78 67 GLY A C 1
ATOM 572 O O . GLY A 1 67 ? 10.861 9.531 9.454 1.00 50.78 67 GLY A O 1
ATOM 573 N N . ALA A 1 68 ? 9.006 8.283 9.223 1.00 57.00 68 ALA A N 1
ATOM 574 C CA . ALA A 1 68 ? 8.807 8.579 7.810 1.00 57.00 68 ALA A CA 1
ATOM 575 C C . ALA A 1 68 ? 8.387 10.045 7.600 1.00 57.00 68 ALA A C 1
ATOM 577 O O . ALA A 1 68 ? 7.739 10.647 8.454 1.00 57.00 68 ALA A O 1
ATOM 578 N N . HIS A 1 69 ? 8.735 10.603 6.437 1.00 47.84 69 HIS A N 1
ATOM 579 C CA . HIS A 1 69 ? 8.521 12.016 6.099 1.00 47.84 69 HIS A CA 1
ATOM 580 C C . HIS A 1 69 ? 7.030 12.423 6.110 1.00 47.84 69 HIS A C 1
ATOM 582 O O . HIS A 1 69 ? 6.704 13.581 6.352 1.00 47.84 69 HIS A O 1
ATOM 588 N N . GLN A 1 70 ? 6.110 11.477 5.885 1.00 56.34 70 GLN A N 1
ATOM 589 C CA . GLN A 1 70 ? 4.665 11.714 5.815 1.00 56.34 70 GLN A CA 1
ATOM 590 C C . GLN A 1 70 ? 3.920 10.845 6.839 1.00 56.34 70 GLN A C 1
ATOM 592 O O . GLN A 1 70 ? 3.385 9.792 6.506 1.00 56.34 70 GLN A O 1
ATOM 597 N N . VAL A 1 71 ? 3.893 11.277 8.103 1.00 65.19 71 VAL A N 1
ATOM 598 C CA . VAL A 1 71 ? 3.093 10.642 9.166 1.00 65.19 71 VAL A CA 1
ATOM 599 C C . VAL A 1 71 ? 1.923 11.529 9.583 1.00 65.19 71 VAL A C 1
ATOM 601 O O . VAL A 1 71 ? 2.054 12.745 9.700 1.00 65.19 71 VAL A O 1
ATOM 604 N N . MET A 1 72 ? 0.765 10.911 9.823 1.00 74.69 72 MET A N 1
ATOM 605 C CA . MET A 1 72 ? -0.490 11.604 10.137 1.00 74.69 72 MET A CA 1
ATOM 606 C C . MET A 1 72 ? -0.470 12.311 11.507 1.00 74.69 72 MET A C 1
ATOM 608 O O . MET A 1 72 ? -1.096 13.357 11.669 1.00 74.69 72 MET A O 1
ATOM 612 N N . GLY A 1 73 ? 0.262 11.773 12.485 1.00 82.69 73 GLY A N 1
ATOM 613 C CA . GLY A 1 73 ? 0.251 12.247 13.872 1.00 82.69 73 GLY A CA 1
ATOM 614 C C . GLY A 1 73 ? -0.946 11.716 14.673 1.00 82.69 73 GLY A C 1
ATOM 615 O O . GLY A 1 73 ? -1.983 11.360 14.115 1.00 82.69 73 GLY A O 1
ATOM 616 N N . PHE A 1 74 ? -0.798 11.644 16.001 1.00 85.94 74 PHE A N 1
ATOM 617 C CA . PHE A 1 74 ? -1.729 10.909 16.872 1.00 85.94 74 PHE A CA 1
ATOM 618 C C . PHE A 1 74 ? -3.165 11.425 16.830 1.00 85.94 74 PHE A C 1
ATOM 620 O O . PHE A 1 74 ? -4.087 10.645 16.615 1.00 85.94 74 PHE A O 1
ATOM 627 N N . ASP A 1 75 ? -3.368 12.728 17.029 1.00 87.38 75 ASP A N 1
ATOM 628 C CA . ASP A 1 75 ? -4.718 13.287 17.162 1.00 87.38 75 ASP A CA 1
ATOM 629 C C . ASP A 1 75 ? -5.498 13.175 15.840 1.00 87.38 75 ASP A C 1
ATOM 631 O O . ASP A 1 75 ? -6.692 12.860 15.819 1.00 87.38 75 ASP A O 1
ATOM 635 N N . ARG A 1 76 ? -4.802 13.347 14.707 1.00 90.50 76 ARG A N 1
ATOM 636 C CA . ARG A 1 76 ? -5.373 13.114 13.374 1.00 90.50 76 ARG A CA 1
ATOM 637 C C . ARG A 1 76 ? -5.697 11.634 13.165 1.00 90.50 76 ARG A C 1
ATOM 639 O O . ARG A 1 76 ? -6.815 11.343 12.768 1.00 90.50 76 ARG A O 1
ATOM 646 N N . TYR A 1 77 ? -4.799 10.718 13.531 1.00 91.88 77 TYR A N 1
ATOM 647 C CA . TYR A 1 77 ? -5.035 9.270 13.454 1.00 91.88 77 TYR A CA 1
ATOM 648 C C . TYR A 1 77 ? -6.262 8.831 14.257 1.00 91.88 77 TYR A C 1
ATOM 650 O O . TYR A 1 77 ? -7.183 8.213 13.719 1.00 91.88 77 TYR A O 1
ATOM 658 N N . ALA A 1 78 ? -6.306 9.203 15.538 1.00 91.62 78 ALA A N 1
ATOM 659 C CA . ALA A 1 78 ? -7.393 8.841 16.434 1.00 91.62 78 ALA A CA 1
ATOM 660 C C . ALA A 1 78 ? -8.734 9.419 15.962 1.00 91.62 78 ALA A C 1
ATOM 662 O O . ALA A 1 78 ? -9.748 8.717 15.991 1.00 91.62 78 ALA A O 1
ATOM 663 N N . SER A 1 79 ? -8.748 10.676 15.501 1.00 92.50 79 SER A N 1
ATOM 664 C CA . SER A 1 79 ? -9.970 11.311 14.997 1.00 92.50 79 SER A CA 1
ATOM 665 C C . SER A 1 79 ? -10.436 10.720 13.665 1.00 92.50 79 SER A C 1
ATOM 667 O O . SER A 1 79 ? -11.633 10.493 13.516 1.00 92.50 79 SER A O 1
ATOM 669 N N . THR A 1 80 ? -9.526 10.411 12.736 1.00 93.38 80 THR A N 1
ATOM 670 C CA . THR A 1 80 ? -9.852 9.792 11.441 1.00 93.38 80 THR A CA 1
ATOM 671 C C . THR A 1 80 ? -10.482 8.418 11.620 1.00 93.38 80 THR A C 1
ATOM 673 O O . THR A 1 80 ? -11.584 8.191 11.131 1.00 93.38 80 THR A O 1
ATOM 676 N N . LEU A 1 81 ? -9.849 7.508 12.365 1.00 93.31 81 LEU A N 1
ATOM 677 C CA . LEU A 1 81 ? -10.410 6.163 12.535 1.00 93.31 81 LEU A CA 1
ATOM 678 C C . LEU A 1 81 ? -11.664 6.143 13.407 1.00 93.31 81 LEU A C 1
ATOM 680 O O . LEU A 1 81 ? -12.552 5.323 13.180 1.00 93.31 81 LEU A O 1
ATOM 684 N N . SER A 1 82 ? -11.783 7.063 14.367 1.00 92.19 82 SER A N 1
ATOM 685 C CA . SER A 1 82 ? -13.032 7.214 15.119 1.00 92.19 82 SER A CA 1
ATOM 686 C C . SER A 1 82 ? -14.175 7.694 14.227 1.00 92.19 82 SER A C 1
ATOM 688 O O . SER A 1 82 ? -15.291 7.220 14.404 1.00 92.19 82 SER A O 1
ATOM 690 N N . ASP A 1 83 ? -13.904 8.578 13.265 1.00 91.12 83 ASP A N 1
ATOM 691 C CA . ASP A 1 83 ? -14.877 9.061 12.280 1.00 91.12 83 ASP A CA 1
ATOM 692 C C . ASP A 1 83 ? -15.274 7.968 11.273 1.00 91.12 83 ASP A C 1
ATOM 694 O O . ASP A 1 83 ? -16.462 7.736 11.068 1.00 91.12 83 ASP A O 1
ATOM 698 N N . VAL A 1 84 ? -14.306 7.216 10.735 1.00 89.69 84 VAL A N 1
ATOM 699 C CA . VAL A 1 84 ? -14.564 6.053 9.859 1.00 89.69 84 VAL A CA 1
ATOM 700 C C . VAL A 1 84 ? -15.381 4.976 10.583 1.00 89.69 84 VAL A C 1
ATOM 702 O O . VAL A 1 84 ? -16.308 4.402 10.014 1.00 89.69 84 VAL A O 1
ATOM 705 N N . ARG A 1 85 ? -15.089 4.724 11.866 1.00 87.44 85 ARG A N 1
ATOM 706 C CA . ARG A 1 85 ? -15.852 3.785 12.705 1.00 87.44 85 ARG A CA 1
ATOM 707 C C . ARG A 1 85 ? -17.234 4.312 13.101 1.00 87.44 85 ARG A C 1
ATOM 709 O O . ARG A 1 85 ? -18.106 3.506 13.438 1.00 87.44 85 ARG A O 1
ATOM 716 N N . ALA A 1 86 ? -17.415 5.632 13.177 1.00 78.44 86 ALA A N 1
ATOM 717 C CA . ALA A 1 86 ? -18.587 6.258 13.783 1.00 78.44 86 ALA A CA 1
ATOM 718 C C . ALA A 1 86 ? -19.906 5.794 13.142 1.00 78.44 86 ALA A C 1
ATOM 720 O O . ALA A 1 86 ? -19.946 5.155 12.090 1.00 78.44 86 ALA A O 1
ATOM 721 N N . ARG A 1 87 ? -21.023 6.123 13.806 1.00 69.62 87 ARG A N 1
ATOM 722 C CA . ARG A 1 87 ? -22.384 5.768 13.357 1.00 69.62 87 ARG A CA 1
ATOM 723 C C . ARG A 1 87 ? -22.586 4.255 13.169 1.00 69.62 87 ARG A C 1
ATOM 725 O O . ARG A 1 87 ? -23.262 3.826 12.242 1.00 69.62 87 ARG A O 1
ATOM 732 N N . GLY A 1 88 ? -21.976 3.445 14.036 1.00 60.88 88 GLY A N 1
ATOM 733 C CA . GLY A 1 88 ? -22.116 1.986 14.000 1.00 60.88 88 GLY A CA 1
ATOM 734 C C . GLY A 1 88 ? -21.440 1.307 12.803 1.00 60.88 88 GLY A C 1
ATOM 735 O O . GLY A 1 88 ? -21.819 0.193 12.470 1.00 60.88 88 GLY A O 1
ATOM 736 N N . GLY A 1 89 ? -20.462 1.954 12.157 1.00 62.62 89 GLY A N 1
ATOM 737 C CA . GLY A 1 89 ? -19.776 1.418 10.976 1.00 62.62 89 GLY A CA 1
ATOM 738 C C . GLY A 1 89 ? -20.399 1.816 9.638 1.00 62.62 89 GLY A C 1
ATOM 739 O O . GLY A 1 89 ? -19.857 1.441 8.606 1.00 62.62 89 GLY A O 1
ATOM 740 N N . LYS A 1 90 ? -21.476 2.618 9.633 1.00 75.38 90 LYS A N 1
ATOM 741 C CA . LYS A 1 90 ? -22.152 3.059 8.402 1.00 75.38 90 LYS A CA 1
ATOM 742 C C . LYS A 1 90 ? -21.199 3.747 7.415 1.00 75.38 90 LYS A C 1
ATOM 744 O O . LYS A 1 90 ? -21.234 3.427 6.238 1.00 75.38 90 LYS A O 1
ATOM 749 N N . LYS A 1 91 ? -20.308 4.617 7.908 1.00 86.38 91 LYS A N 1
ATOM 750 C CA . LYS A 1 91 ? -19.344 5.333 7.059 1.00 86.38 91 LYS A CA 1
ATOM 751 C C . LYS A 1 91 ? -18.325 4.396 6.404 1.00 86.38 91 LYS A C 1
ATOM 753 O O . LYS A 1 91 ? -17.982 4.585 5.247 1.00 86.38 91 LYS A O 1
ATOM 758 N N . LEU A 1 92 ? -17.845 3.387 7.135 1.00 91.62 92 LEU A N 1
ATOM 759 C CA . LEU A 1 92 ? -16.968 2.361 6.569 1.00 91.62 92 LEU A CA 1
ATOM 760 C C . LEU A 1 92 ? -17.702 1.524 5.514 1.00 91.62 92 LEU A C 1
ATOM 762 O O . LEU A 1 92 ? -17.111 1.229 4.486 1.00 91.62 92 LEU A O 1
ATOM 766 N N . GLY A 1 93 ? -18.965 1.163 5.762 1.00 92.81 93 GLY A N 1
ATOM 767 C CA . GLY A 1 93 ? -19.784 0.421 4.801 1.00 92.81 93 GLY A CA 1
ATOM 768 C C . GLY A 1 93 ? -20.065 1.208 3.517 1.00 92.81 93 GLY A C 1
ATOM 769 O O . GLY A 1 93 ? -19.942 0.649 2.435 1.00 92.81 93 GLY A O 1
ATOM 770 N N . GLU A 1 94 ? -20.380 2.505 3.628 1.00 93.12 94 GLU A N 1
ATOM 771 C CA . GLU A 1 94 ? -20.534 3.427 2.485 1.00 93.12 94 GLU A CA 1
ATOM 772 C C . GLU A 1 94 ? -19.228 3.520 1.684 1.00 93.12 94 GLU A C 1
ATOM 774 O O . GLU A 1 94 ? -19.212 3.204 0.498 1.00 93.12 94 GLU A O 1
ATOM 779 N N . LEU A 1 95 ? -18.110 3.807 2.362 1.00 94.75 95 LEU A N 1
ATOM 780 C CA . LEU A 1 95 ? -16.784 3.865 1.742 1.00 94.75 95 LEU A CA 1
ATOM 781 C C . LEU A 1 95 ? -16.415 2.543 1.045 1.00 94.75 95 LEU A C 1
ATOM 783 O O . LEU A 1 95 ? -15.924 2.544 -0.077 1.00 94.75 95 LEU A O 1
ATOM 787 N N . ALA A 1 96 ? -16.656 1.404 1.699 1.00 95.88 96 ALA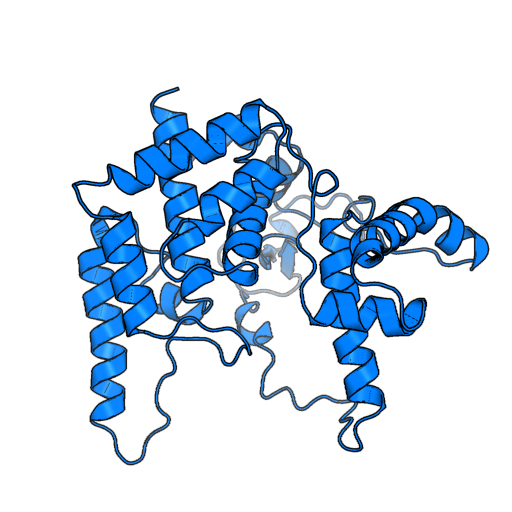 A N 1
ATOM 788 C CA . ALA A 1 96 ? -16.393 0.086 1.132 1.00 95.88 96 ALA A CA 1
ATOM 789 C C . ALA A 1 96 ? -17.255 -0.192 -0.106 1.00 95.88 96 ALA A C 1
ATOM 791 O O . ALA A 1 96 ? -16.760 -0.773 -1.069 1.00 95.88 96 ALA A O 1
ATOM 792 N N . ALA A 1 97 ? -18.528 0.206 -0.089 1.00 95.62 97 ALA A N 1
ATOM 793 C CA . ALA A 1 97 ? -19.426 0.034 -1.222 1.00 95.62 97 ALA A CA 1
ATOM 794 C C . ALA A 1 97 ? -18.972 0.860 -2.433 1.00 95.62 97 ALA A C 1
ATOM 796 O O . ALA A 1 97 ? -18.890 0.306 -3.524 1.00 95.62 97 ALA A O 1
ATOM 797 N N . GLU A 1 98 ? -18.608 2.126 -2.226 1.00 97.00 98 GLU A N 1
ATOM 798 C CA . GLU A 1 98 ? -18.128 3.017 -3.290 1.00 97.00 98 GLU A CA 1
ATOM 799 C C . GLU A 1 98 ? -16.811 2.518 -3.906 1.00 97.00 98 GLU A C 1
ATOM 801 O O . GLU A 1 98 ? -16.690 2.437 -5.127 1.00 97.00 98 GLU A O 1
ATOM 806 N N . VAL A 1 99 ? -15.842 2.082 -3.086 1.00 97.62 99 VAL A N 1
ATOM 807 C CA . VAL A 1 99 ? -14.592 1.497 -3.612 1.00 97.62 99 VAL A CA 1
ATOM 808 C C . VAL A 1 99 ? -14.875 0.229 -4.424 1.00 97.62 99 VAL A C 1
ATOM 810 O O . VAL A 1 99 ? -14.274 0.033 -5.480 1.00 97.62 99 VAL A O 1
ATOM 813 N N . ARG A 1 100 ? -15.785 -0.641 -3.962 1.00 96.38 100 ARG A N 1
ATOM 814 C CA . ARG A 1 100 ? -16.162 -1.848 -4.716 1.00 96.38 100 ARG A CA 1
ATOM 815 C C . ARG A 1 100 ? -16.831 -1.516 -6.042 1.00 96.38 100 ARG A C 1
ATOM 817 O O . ARG A 1 100 ? -16.500 -2.152 -7.032 1.00 96.38 100 ARG A O 1
ATOM 824 N N . GLU A 1 101 ? -17.726 -0.533 -6.070 1.00 96.75 101 GLU A N 1
ATOM 825 C CA . GLU A 1 101 ? -18.394 -0.098 -7.301 1.00 96.75 101 GLU A CA 1
ATOM 826 C C . GLU A 1 101 ? -17.370 0.370 -8.347 1.00 96.75 101 GLU A C 1
ATOM 828 O O . GLU A 1 101 ? -17.405 -0.075 -9.496 1.00 96.75 101 GLU A O 1
ATOM 833 N N . CYS A 1 102 ? -16.382 1.177 -7.941 1.00 97.69 102 CYS A N 1
ATOM 834 C CA . CYS A 1 102 ? -15.270 1.549 -8.818 1.00 97.69 102 CYS A CA 1
ATOM 835 C C . CYS A 1 102 ? -14.465 0.323 -9.285 1.00 97.69 102 CYS A C 1
ATOM 837 O O . CYS A 1 102 ? -14.123 0.219 -10.464 1.00 97.69 102 CYS A O 1
ATOM 839 N N . ALA A 1 103 ? -14.174 -0.622 -8.387 1.00 96.19 103 ALA A N 1
ATOM 840 C CA . ALA A 1 103 ? -13.409 -1.825 -8.713 1.00 96.19 103 ALA A CA 1
ATOM 841 C C . ALA A 1 103 ? -14.138 -2.747 -9.708 1.00 96.19 103 ALA A C 1
ATOM 843 O O . ALA A 1 103 ? -13.514 -3.266 -10.634 1.00 96.19 103 ALA A O 1
ATOM 844 N N . GLU A 1 104 ? -15.457 -2.910 -9.568 1.00 94.88 104 GLU A N 1
ATOM 845 C CA . GLU A 1 104 ? -16.314 -3.640 -10.515 1.00 94.88 104 GLU A CA 1
ATOM 846 C C . GLU A 1 104 ? -16.299 -2.989 -11.908 1.00 94.88 104 GLU A C 1
ATOM 848 O O . GLU A 1 104 ? -16.308 -3.685 -12.924 1.00 94.88 104 GLU A O 1
ATOM 853 N N . GLY A 1 105 ? -16.196 -1.657 -11.963 1.00 95.38 105 GLY A N 1
ATOM 854 C CA . GLY A 1 105 ? -15.986 -0.887 -13.191 1.00 95.38 105 GLY A CA 1
ATOM 855 C C . GLY A 1 105 ? -14.551 -0.909 -13.736 1.00 95.38 105 GLY A C 1
ATOM 856 O O . GLY A 1 105 ? -14.283 -0.254 -14.744 1.00 95.38 105 GLY A O 1
ATOM 857 N N . ARG A 1 106 ? -13.627 -1.637 -13.091 1.00 95.88 106 ARG A N 1
ATOM 858 C CA . ARG A 1 106 ? -12.180 -1.636 -13.372 1.00 95.88 106 ARG A CA 1
ATOM 859 C C . ARG A 1 106 ? -11.562 -0.229 -13.327 1.00 95.88 106 ARG A C 1
ATOM 861 O O . ARG A 1 106 ? -10.645 0.099 -14.079 1.00 95.88 106 ARG A O 1
ATOM 868 N N . ASP A 1 107 ? -12.068 0.610 -12.428 1.00 97.31 107 ASP A N 1
ATOM 869 C CA . ASP A 1 107 ? -11.595 1.971 -12.212 1.00 97.31 107 ASP A CA 1
ATOM 870 C C . ASP A 1 107 ? -10.749 2.062 -10.936 1.00 97.31 107 ASP A C 1
ATOM 872 O O . ASP A 1 107 ? -11.201 2.461 -9.857 1.00 97.31 107 ASP A O 1
ATOM 876 N N . LEU A 1 108 ? -9.472 1.688 -11.059 1.00 97.81 108 LEU A N 1
ATOM 877 C CA . LEU A 1 108 ? -8.517 1.779 -9.954 1.00 97.81 108 LEU A CA 1
ATOM 878 C C . LEU A 1 108 ? -8.285 3.230 -9.499 1.00 97.81 108 LEU A C 1
ATOM 880 O O . LEU A 1 108 ? -7.996 3.477 -8.326 1.00 97.81 108 LEU A O 1
ATOM 884 N N . ARG A 1 109 ? -8.420 4.200 -10.411 1.00 97.62 109 ARG A N 1
ATOM 885 C CA . ARG A 1 109 ? -8.298 5.618 -10.071 1.00 97.62 109 ARG A CA 1
ATOM 886 C C . ARG A 1 109 ? -9.491 6.075 -9.235 1.00 97.62 109 ARG A C 1
ATOM 888 O O . ARG A 1 109 ? -9.270 6.725 -8.219 1.00 97.62 109 ARG A O 1
ATOM 895 N N . GLY A 1 110 ? -10.707 5.681 -9.605 1.00 98.12 110 GLY A N 1
ATOM 896 C CA . GLY A 1 110 ? -11.915 5.910 -8.813 1.00 98.12 110 GLY A CA 1
ATOM 897 C C . GLY A 1 110 ? -11.801 5.315 -7.409 1.00 98.12 110 GLY A C 1
ATOM 898 O O . GLY A 1 110 ? -12.048 6.012 -6.428 1.00 98.12 110 GLY A O 1
ATOM 899 N N . CYS A 1 111 ? -11.288 4.083 -7.283 1.00 98.25 111 CYS A N 1
ATOM 900 C CA . CYS A 1 111 ? -11.010 3.467 -5.976 1.00 98.25 111 CYS A CA 1
ATOM 901 C C . CYS A 1 111 ? -10.099 4.353 -5.104 1.00 98.25 111 CYS A C 1
ATOM 903 O O . CYS A 1 111 ? -10.356 4.561 -3.917 1.00 98.25 111 CYS A O 1
ATOM 905 N N . PHE A 1 112 ? -9.027 4.882 -5.698 1.00 98.19 112 PHE A N 1
ATOM 906 C CA . PHE A 1 112 ? -8.099 5.794 -5.033 1.00 98.19 112 PHE A CA 1
ATOM 907 C C . PHE A 1 112 ? -8.752 7.138 -4.664 1.00 98.19 112 PHE A C 1
ATOM 909 O O . PHE A 1 112 ? -8.515 7.652 -3.568 1.00 98.19 112 PHE A O 1
ATOM 916 N N . GLU A 1 113 ? -9.570 7.704 -5.553 1.00 98.06 113 GLU A N 1
ATOM 917 C CA . GLU A 1 113 ? -10.262 8.981 -5.348 1.00 98.06 113 GLU A CA 1
ATOM 918 C C . GLU A 1 113 ? -11.309 8.893 -4.227 1.00 98.06 113 GLU A C 1
ATOM 920 O O . GLU A 1 113 ? -11.354 9.784 -3.384 1.00 98.06 113 GLU A O 1
ATOM 925 N N . VAL A 1 114 ? -12.034 7.778 -4.105 1.00 97.94 114 VAL A N 1
ATOM 926 C CA . VAL A 1 114 ? -12.926 7.515 -2.960 1.00 97.94 114 VAL A CA 1
ATOM 927 C C . VAL A 1 114 ? -12.140 7.508 -1.638 1.00 97.94 114 VAL A C 1
ATOM 929 O O . VAL A 1 114 ? -12.539 8.111 -0.640 1.00 97.94 114 VAL A O 1
ATOM 932 N N . LEU A 1 115 ? -10.956 6.885 -1.610 1.00 97.31 115 LEU A N 1
ATOM 933 C CA . LEU A 1 115 ? -10.110 6.845 -0.408 1.00 97.31 115 LEU A CA 1
ATOM 934 C C . LEU A 1 115 ? -9.518 8.215 -0.028 1.00 97.31 115 LEU A C 1
ATOM 936 O O . LEU A 1 115 ? -9.192 8.429 1.145 1.00 97.31 115 LEU A O 1
ATOM 940 N N . LEU A 1 116 ? -9.392 9.151 -0.976 1.00 95.62 116 LEU A N 1
ATOM 941 C CA . LEU A 1 116 ? -8.981 10.536 -0.707 1.00 95.62 116 LEU A CA 1
ATOM 942 C C . LEU A 1 116 ? -10.024 11.325 0.095 1.00 95.62 116 LEU A C 1
ATOM 944 O O . LEU A 1 116 ? -9.672 12.306 0.753 1.00 95.62 116 LEU A O 1
ATOM 948 N N . GLU A 1 117 ? -11.289 10.909 0.077 1.00 94.12 117 GLU A N 1
ATOM 949 C CA . GLU A 1 117 ? -12.361 11.577 0.823 1.00 94.12 117 GLU A CA 1
ATOM 950 C C . GLU A 1 117 ? -12.299 11.291 2.332 1.00 94.12 117 GLU A C 1
ATOM 952 O O . GLU A 1 117 ? -12.931 11.969 3.155 1.00 94.12 117 GLU A O 1
ATOM 957 N N . VAL A 1 118 ? -11.496 10.302 2.738 1.00 94.06 118 VAL A N 1
ATOM 958 C CA . VAL A 1 118 ? -11.287 9.985 4.147 1.00 94.06 118 VAL A CA 1
ATOM 959 C C . VAL A 1 118 ? -10.549 11.140 4.828 1.00 94.06 118 VAL A C 1
ATOM 961 O O . VAL A 1 118 ? -9.455 11.556 4.449 1.00 94.06 118 VAL A O 1
ATOM 964 N N . LYS A 1 119 ? -11.133 11.660 5.912 1.00 92.00 119 LYS A N 1
ATOM 965 C CA . LYS A 1 119 ? -10.591 12.807 6.653 1.00 92.00 119 LYS A CA 1
ATOM 966 C C . LYS A 1 119 ? -9.113 12.601 7.015 1.00 92.00 119 LYS A C 1
ATOM 968 O O . LYS A 1 119 ? -8.748 11.589 7.608 1.00 92.00 119 LYS A O 1
ATOM 973 N N . ASN A 1 120 ? -8.285 13.616 6.759 1.00 92.81 120 ASN A N 1
ATOM 974 C CA . ASN A 1 120 ? -6.828 13.625 6.973 1.00 92.81 120 ASN A CA 1
ATOM 975 C C . ASN A 1 120 ? -6.021 12.643 6.094 1.00 92.81 120 ASN A C 1
ATOM 977 O O . ASN A 1 120 ? -4.796 12.597 6.235 1.00 92.81 120 ASN A O 1
ATOM 981 N N . VAL A 1 121 ? -6.651 11.880 5.199 1.00 93.38 121 VAL A N 1
ATOM 982 C CA . VAL A 1 121 ? -5.966 10.970 4.274 1.00 93.38 121 VA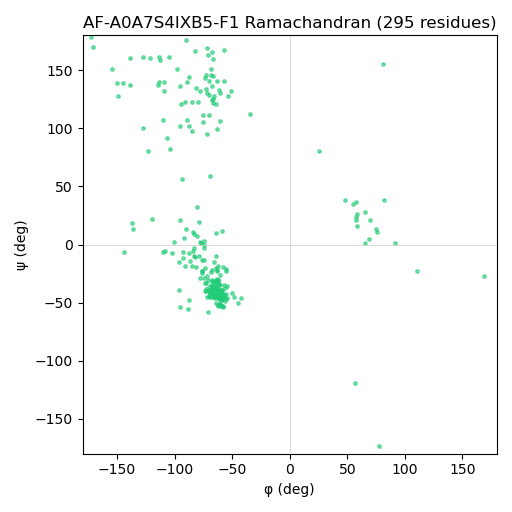L A CA 1
ATOM 983 C C . VAL A 1 121 ? -5.630 11.740 3.000 1.00 93.38 121 VAL A C 1
ATOM 985 O O . VAL A 1 121 ? -6.498 12.105 2.223 1.00 93.38 121 VAL A O 1
ATOM 988 N N . GLY A 1 122 ? -4.347 12.047 2.808 1.00 93.38 122 GLY A N 1
ATOM 989 C CA . GLY A 1 122 ? -3.859 12.662 1.569 1.00 93.38 122 GLY A CA 1
ATOM 990 C C . GLY A 1 122 ? -3.445 11.625 0.523 1.00 93.38 122 GLY A C 1
ATOM 991 O O . GLY A 1 122 ? -3.365 10.437 0.827 1.00 93.38 122 GLY A O 1
ATOM 992 N N . HIS A 1 123 ? -3.071 12.099 -0.670 1.00 94.50 123 HIS A N 1
ATOM 993 C CA . HIS A 1 123 ? -2.649 11.288 -1.826 1.00 94.50 123 HIS A CA 1
ATOM 994 C C . HIS A 1 123 ? -1.714 10.128 -1.486 1.00 94.50 123 HIS A C 1
ATOM 996 O O . HIS A 1 123 ? -1.947 9.012 -1.928 1.00 94.50 123 HIS A O 1
ATOM 1002 N N . PHE A 1 124 ? -0.685 10.358 -0.668 1.00 92.25 124 PHE A N 1
ATOM 1003 C CA . PHE A 1 124 ? 0.226 9.282 -0.287 1.00 92.25 124 PHE A CA 1
ATOM 1004 C C . PHE A 1 124 ? -0.493 8.164 0.480 1.00 92.25 124 PHE A C 1
ATOM 1006 O O . PHE A 1 124 ? -0.410 7.006 0.095 1.00 92.25 124 PHE A O 1
ATOM 1013 N N . LEU A 1 125 ? -1.238 8.499 1.537 1.00 93.88 125 LEU A N 1
ATOM 1014 C CA . LEU A 1 125 ? -1.902 7.500 2.379 1.00 93.88 125 LEU A CA 1
ATOM 1015 C C . LEU A 1 125 ? -3.051 6.800 1.644 1.00 93.88 125 LEU A C 1
ATOM 1017 O O . LEU A 1 125 ? -3.175 5.587 1.769 1.00 93.88 125 LEU A O 1
ATOM 1021 N N . ALA A 1 126 ? -3.835 7.531 0.846 1.00 96.94 126 ALA A N 1
ATOM 1022 C CA . ALA A 1 126 ? -4.879 6.940 0.008 1.00 96.94 126 ALA A CA 1
ATOM 1023 C C . ALA A 1 126 ? -4.283 5.945 -0.999 1.00 96.94 126 ALA A C 1
ATOM 1025 O O . ALA A 1 126 ? -4.801 4.840 -1.156 1.00 96.94 126 ALA A O 1
ATOM 1026 N N . TRP A 1 127 ? -3.146 6.288 -1.616 1.00 96.81 127 TRP A N 1
ATOM 1027 C CA . TRP A 1 127 ? -2.457 5.384 -2.534 1.00 96.81 127 TRP A CA 1
ATOM 1028 C C . TRP A 1 127 ? -1.932 4.137 -1.824 1.00 96.81 127 TRP A C 1
ATOM 1030 O O . TRP A 1 127 ? -2.144 3.032 -2.304 1.00 96.81 127 TRP A O 1
ATOM 1040 N N . GLN A 1 128 ? -1.332 4.279 -0.638 1.00 95.56 128 GLN A N 1
ATOM 1041 C CA . GLN A 1 128 ? -0.869 3.122 0.136 1.00 95.56 128 GLN A CA 1
ATOM 1042 C C . GLN A 1 128 ? -2.017 2.184 0.544 1.00 95.56 128 GLN A C 1
ATOM 1044 O O . GLN A 1 128 ? -1.846 0.970 0.501 1.00 95.56 128 GLN A O 1
ATOM 1049 N N . VAL A 1 129 ? -3.187 2.726 0.901 1.00 97.44 129 VAL A N 1
ATOM 1050 C CA . VAL A 1 129 ? -4.387 1.915 1.180 1.00 97.44 129 VAL A CA 1
ATOM 1051 C C . VAL A 1 129 ? -4.900 1.244 -0.098 1.00 97.44 129 VAL A C 1
ATOM 1053 O O . VAL A 1 129 ? -5.250 0.071 -0.062 1.00 97.44 129 VAL A O 1
ATOM 1056 N N . THR A 1 130 ? -4.882 1.940 -1.238 1.00 98.00 130 THR A N 1
ATOM 1057 C CA . THR A 1 130 ? -5.239 1.355 -2.546 1.00 98.00 130 THR A CA 1
ATOM 1058 C C . THR A 1 130 ? -4.321 0.178 -2.892 1.00 98.00 130 THR A C 1
ATOM 1060 O O . THR A 1 130 ? -4.802 -0.885 -3.276 1.00 98.00 130 THR A O 1
ATOM 1063 N N . CYS A 1 131 ? -3.008 0.335 -2.691 1.00 96.31 131 CYS A N 1
ATOM 1064 C CA . CYS A 1 131 ? -2.030 -0.738 -2.859 1.00 96.31 131 CYS A CA 1
ATOM 1065 C C . CYS A 1 131 ? -2.333 -1.936 -1.952 1.00 96.31 131 CYS A C 1
ATOM 1067 O O . CYS A 1 131 ? -2.301 -3.060 -2.434 1.00 96.31 131 CYS A O 1
ATOM 1069 N N . ASP A 1 132 ? -2.673 -1.722 -0.677 1.00 95.88 132 ASP A N 1
ATOM 1070 C CA . ASP A 1 132 ? -3.048 -2.827 0.219 1.00 95.88 132 ASP A CA 1
ATOM 1071 C C . ASP A 1 132 ? -4.275 -3.590 -0.286 1.00 95.88 132 ASP A C 1
ATOM 1073 O O . ASP A 1 132 ? -4.314 -4.816 -0.205 1.00 95.88 132 ASP A O 1
ATOM 1077 N N . LEU A 1 133 ? -5.272 -2.888 -0.835 1.00 96.38 133 LEU A N 1
ATOM 1078 C CA . LEU A 1 133 ? -6.465 -3.515 -1.412 1.00 96.38 133 LEU A CA 1
ATOM 1079 C C . LEU A 1 133 ? -6.157 -4.299 -2.701 1.00 96.38 133 LEU A C 1
ATOM 1081 O O . LEU A 1 133 ? -6.757 -5.351 -2.920 1.00 96.38 133 LEU A O 1
ATOM 1085 N N . LEU A 1 134 ? -5.217 -3.831 -3.532 1.00 94.19 134 LEU A N 1
ATOM 1086 C CA . LEU A 1 134 ? -4.716 -4.586 -4.691 1.00 94.19 134 LEU A CA 1
ATOM 1087 C C . LEU A 1 134 ? -4.006 -5.873 -4.253 1.00 94.19 134 LEU A C 1
ATOM 1089 O O . LEU A 1 134 ? -4.327 -6.957 -4.739 1.00 94.19 134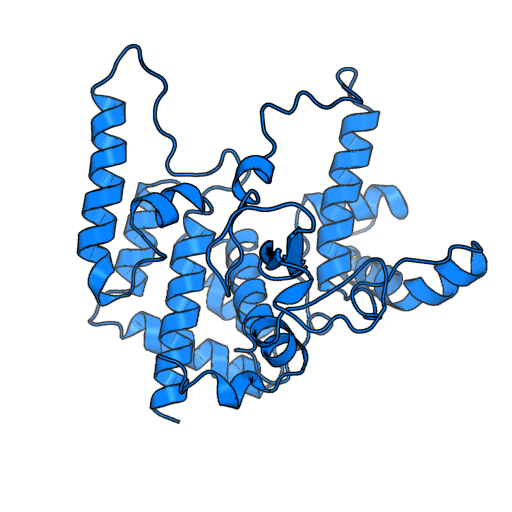 LEU A O 1
ATOM 1093 N N . GLU A 1 135 ? -3.068 -5.756 -3.312 1.00 89.31 135 GLU A N 1
ATOM 1094 C CA . GLU A 1 135 ? -2.255 -6.878 -2.821 1.00 89.31 135 GLU A CA 1
ATOM 1095 C C . GLU A 1 135 ? -3.113 -7.927 -2.101 1.00 89.31 135 GLU A C 1
ATOM 1097 O O . GLU A 1 135 ? -2.903 -9.128 -2.251 1.00 89.31 135 GLU A O 1
ATOM 1102 N N . SER A 1 136 ? -4.149 -7.483 -1.382 1.00 89.25 136 SER A N 1
ATOM 1103 C CA . SER A 1 136 ? -5.139 -8.358 -0.738 1.00 89.25 136 SER A CA 1
ATOM 1104 C C . SER A 1 136 ? -6.230 -8.878 -1.682 1.00 89.25 136 SER A C 1
ATOM 1106 O O . SER A 1 136 ? -7.173 -9.518 -1.221 1.00 89.25 136 SER A O 1
ATOM 1108 N N . LYS A 1 137 ? -6.109 -8.638 -2.997 1.00 89.62 137 LYS A N 1
ATOM 1109 C CA . LYS A 1 137 ? -7.039 -9.102 -4.045 1.00 89.62 137 LYS A CA 1
ATOM 1110 C C . LYS A 1 137 ? -8.485 -8.625 -3.858 1.00 89.62 137 LYS A C 1
ATOM 1112 O O . LYS A 1 137 ? -9.419 -9.240 -4.364 1.00 89.62 137 LYS A O 1
ATOM 1117 N N . MET A 1 138 ? -8.682 -7.496 -3.178 1.00 92.94 138 MET A N 1
ATOM 1118 C CA . MET A 1 138 ? -10.014 -6.954 -2.905 1.00 92.94 138 MET A CA 1
ATOM 1119 C C . MET A 1 138 ? -10.606 -6.170 -4.081 1.00 92.94 138 MET A C 1
ATOM 1121 O O . MET A 1 138 ? -11.817 -5.978 -4.126 1.00 92.94 138 MET A O 1
ATOM 1125 N N . LEU A 1 139 ? -9.781 -5.716 -5.031 1.00 94.94 139 LEU A N 1
ATOM 1126 C CA . LEU A 1 139 ? -10.210 -4.861 -6.150 1.00 94.94 139 LEU A CA 1
ATOM 1127 C C . LEU A 1 139 ? -10.532 -5.633 -7.443 1.00 94.94 139 LEU A C 1
ATOM 1129 O O . LEU A 1 139 ? -10.518 -5.057 -8.530 1.00 94.94 139 LEU A O 1
ATOM 1133 N N . GLY A 1 140 ? -10.822 -6.933 -7.338 1.00 90.06 140 GLY A N 1
ATOM 1134 C CA . GLY A 1 140 ? -11.296 -7.751 -8.456 1.00 90.06 140 GLY A CA 1
ATOM 1135 C C . GLY A 1 140 ? -10.348 -7.735 -9.659 1.00 90.06 140 GLY A C 1
ATOM 1136 O O . GLY A 1 140 ? -9.202 -8.164 -9.558 1.00 90.06 140 GLY A O 1
ATOM 1137 N N . SER A 1 141 ? -10.839 -7.255 -10.806 1.00 91.38 141 SER A N 1
ATOM 1138 C CA . SER A 1 141 ? -10.086 -7.213 -12.069 1.00 91.38 141 SER A CA 1
ATOM 1139 C C . SER A 1 141 ? -9.146 -6.013 -12.228 1.00 91.38 141 SER A C 1
ATOM 1141 O O . SER A 1 141 ? -8.476 -5.917 -13.258 1.00 91.38 141 SER A O 1
ATOM 1143 N N . CYS A 1 142 ? -9.113 -5.084 -11.268 1.00 95.50 142 CYS A N 1
ATOM 1144 C CA . CYS A 1 142 ? -8.126 -4.007 -11.273 1.00 95.50 142 CYS A CA 1
ATOM 1145 C C . CYS A 1 142 ? -6.709 -4.577 -11.133 1.00 95.50 142 CYS A C 1
ATOM 1147 O O . CYS A 1 142 ? -6.460 -5.489 -10.345 1.00 95.50 142 CYS A O 1
ATOM 1149 N N . THR A 1 143 ? -5.766 -4.001 -11.870 1.00 94.00 143 THR A N 1
ATOM 1150 C CA . THR A 1 143 ? -4.366 -4.431 -11.898 1.00 94.00 143 THR A CA 1
ATOM 1151 C C . THR A 1 143 ? -3.423 -3.308 -11.493 1.00 94.00 143 THR A C 1
ATOM 1153 O O . THR A 1 143 ? -3.745 -2.124 -11.588 1.00 94.00 143 THR A O 1
ATOM 1156 N N . GLU A 1 144 ? -2.209 -3.676 -11.092 1.00 94.25 144 GLU A N 1
ATOM 1157 C CA . GLU A 1 144 ? -1.143 -2.733 -10.740 1.00 94.25 144 GLU A CA 1
ATOM 1158 C C . GLU A 1 144 ? -0.652 -1.856 -11.909 1.00 94.25 144 GLU A C 1
ATOM 1160 O O . GLU A 1 144 ? 0.114 -0.917 -11.686 1.00 94.25 144 GLU A O 1
ATOM 1165 N N . ASP A 1 145 ? -1.082 -2.157 -13.140 1.00 95.44 145 ASP A N 1
ATOM 1166 C CA . ASP A 1 145 ? -0.778 -1.397 -14.358 1.00 95.44 145 ASP A CA 1
ATOM 1167 C C . ASP A 1 145 ? -1.879 -0.387 -14.739 1.00 95.44 145 ASP A C 1
ATOM 1169 O O . ASP A 1 145 ? -1.641 0.527 -15.543 1.00 95.44 145 ASP A O 1
ATOM 1173 N N . ASP A 1 146 ? -3.077 -0.509 -14.154 1.00 95.25 146 ASP A N 1
ATOM 1174 C CA . ASP A 1 146 ? -4.231 0.316 -14.527 1.00 95.25 146 ASP A CA 1
ATOM 1175 C C . ASP A 1 146 ? -4.009 1.788 -14.111 1.00 95.25 146 ASP A C 1
ATOM 1177 O O . ASP A 1 146 ? -4.229 2.712 -14.901 1.00 95.25 146 ASP A O 1
ATOM 1181 N N . PHE A 1 147 ? -3.480 2.034 -12.908 1.00 95.69 147 PHE A N 1
ATOM 1182 C CA . PHE A 1 147 ? -3.239 3.378 -12.369 1.00 95.69 147 PHE A CA 1
ATOM 1183 C C . PHE A 1 147 ? -2.109 3.390 -11.329 1.00 95.69 147 PHE A C 1
ATOM 1185 O O . PHE A 1 147 ? -1.899 2.410 -10.621 1.00 95.69 147 PHE A O 1
ATOM 1192 N N . VAL A 1 148 ? -1.409 4.525 -11.205 1.00 95.94 148 VAL A N 1
ATOM 1193 C CA . VAL A 1 148 ? -0.452 4.778 -10.121 1.00 95.94 148 VAL A CA 1
ATOM 1194 C C . VAL A 1 148 ? -0.473 6.245 -9.694 1.00 95.94 148 VAL A C 1
ATOM 1196 O O . VAL A 1 148 ? -0.499 7.151 -10.532 1.00 95.94 148 VAL A O 1
ATOM 1199 N N . GLN A 1 149 ? -0.405 6.500 -8.387 1.00 95.62 149 GLN A N 1
ATOM 1200 C CA . GLN A 1 149 ? -0.203 7.843 -7.846 1.00 95.62 149 GLN A CA 1
ATOM 1201 C C . GLN A 1 149 ? 1.286 8.074 -7.567 1.00 95.62 149 GLN A C 1
ATOM 1203 O O . GLN A 1 149 ? 1.809 7.667 -6.535 1.00 95.62 149 GLN A O 1
ATOM 1208 N N . LEU A 1 150 ? 1.962 8.802 -8.462 1.00 94.19 150 LEU A N 1
ATOM 1209 C CA . LEU A 1 150 ? 3.385 9.114 -8.302 1.00 94.19 150 LEU A CA 1
ATOM 1210 C C . LEU A 1 150 ? 3.638 9.990 -7.067 1.00 94.19 150 LEU A C 1
ATOM 1212 O O . LEU A 1 150 ? 3.131 11.121 -6.982 1.00 94.19 150 LEU A O 1
ATOM 1216 N N . GLY A 1 151 ? 4.452 9.488 -6.137 1.00 91.69 151 GLY A N 1
ATOM 1217 C CA . GLY A 1 151 ? 4.958 10.257 -5.005 1.00 91.69 151 GLY A CA 1
ATOM 1218 C C . GLY A 1 151 ? 6.016 11.297 -5.411 1.00 91.69 151 GLY A C 1
ATOM 1219 O O . GLY A 1 151 ? 6.515 11.284 -6.539 1.00 91.69 151 GLY A O 1
ATOM 1220 N N . PRO A 1 152 ? 6.404 12.215 -4.502 1.00 91.19 152 PRO A N 1
ATOM 1221 C CA . PRO A 1 152 ? 7.460 13.194 -4.771 1.00 91.19 152 PRO A CA 1
ATOM 1222 C C . PRO A 1 152 ? 8.786 12.535 -5.169 1.00 91.19 152 PRO A C 1
ATOM 1224 O O . PRO A 1 152 ? 9.395 12.948 -6.147 1.00 91.19 152 PRO A O 1
ATOM 1227 N N . GLY A 1 153 ? 9.186 11.469 -4.465 1.00 91.56 153 GLY A N 1
ATOM 1228 C CA . GLY A 1 153 ? 10.416 10.731 -4.766 1.00 91.56 153 GLY A CA 1
ATOM 1229 C C . GLY A 1 153 ? 10.415 10.140 -6.173 1.00 91.56 153 GLY A C 1
ATOM 1230 O O . GLY A 1 153 ? 11.398 10.285 -6.886 1.00 91.56 153 GLY A O 1
ATOM 1231 N N . ALA A 1 154 ? 9.298 9.555 -6.611 1.00 94.44 154 ALA A N 1
ATOM 1232 C CA . ALA A 1 154 ? 9.181 8.991 -7.950 1.00 94.44 154 ALA A CA 1
ATOM 1233 C C . ALA A 1 154 ? 9.290 10.069 -9.037 1.00 94.44 154 ALA A C 1
ATOM 1235 O O . ALA A 1 154 ? 9.982 9.875 -10.032 1.00 94.44 154 ALA A O 1
ATOM 1236 N N . LYS A 1 155 ? 8.665 11.236 -8.824 1.00 94.50 155 LYS A N 1
ATOM 1237 C CA . LYS A 1 155 ? 8.777 12.380 -9.745 1.00 94.50 155 LYS A CA 1
ATOM 1238 C C . LYS A 1 155 ? 10.213 12.891 -9.842 1.00 94.50 155 LYS A C 1
ATOM 1240 O O . LYS A 1 155 ? 10.686 13.150 -10.942 1.00 94.50 155 LYS A O 1
ATOM 1245 N N . GLU A 1 156 ? 10.925 12.998 -8.723 1.00 93.38 156 GLU A N 1
ATOM 1246 C CA . GLU A 1 156 ? 12.348 13.351 -8.748 1.00 93.38 156 GLU A CA 1
ATOM 1247 C C . GLU A 1 156 ? 13.208 12.253 -9.398 1.00 93.38 156 GLU A C 1
ATOM 1249 O O . GLU A 1 156 ? 14.158 12.558 -10.113 1.00 93.38 156 GLU A O 1
ATOM 1254 N N . GLY A 1 157 ? 12.857 10.977 -9.214 1.00 94.25 157 GLY A N 1
ATOM 1255 C CA . GLY A 1 157 ? 13.482 9.848 -9.909 1.00 94.25 157 GLY A CA 1
ATOM 1256 C C . GLY A 1 157 ? 13.346 9.960 -11.427 1.00 94.25 157 GLY A C 1
ATOM 1257 O O . GLY A 1 157 ? 14.322 9.786 -12.151 1.00 94.25 157 GLY A O 1
ATOM 1258 N N . LEU A 1 158 ? 12.164 10.344 -11.913 1.00 95.06 158 LEU A N 1
ATOM 1259 C CA . LEU A 1 158 ? 11.935 10.603 -13.336 1.00 95.06 158 LEU A CA 1
ATOM 1260 C C . LEU A 1 158 ? 12.748 11.792 -13.848 1.00 95.06 158 LEU A C 1
ATOM 1262 O O . LEU A 1 158 ? 13.286 11.713 -14.949 1.00 95.06 158 LEU A O 1
ATOM 1266 N N . LYS A 1 159 ? 12.904 12.859 -13.056 1.00 93.81 159 LYS A N 1
ATOM 1267 C CA . LYS A 1 159 ? 13.760 13.997 -13.432 1.00 93.81 159 LYS A CA 1
ATOM 1268 C C . LYS A 1 159 ? 15.226 13.602 -13.593 1.00 93.81 159 LYS A C 1
ATOM 1270 O O . LYS A 1 159 ? 15.888 14.125 -14.483 1.00 93.81 159 LYS A O 1
ATOM 1275 N N . HIS A 1 160 ? 15.728 12.666 -12.784 1.00 92.38 160 HIS A N 1
ATOM 1276 C CA . HIS A 1 160 ? 17.085 12.130 -12.956 1.00 92.38 160 HIS A CA 1
ATOM 1277 C C . HIS A 1 160 ? 17.259 11.383 -14.287 1.00 92.38 160 HIS A C 1
ATOM 1279 O O . HIS A 1 160 ? 18.352 11.391 -14.843 1.00 92.38 160 HIS A O 1
ATOM 1285 N N . ILE A 1 161 ? 16.196 10.756 -14.805 1.00 92.88 161 ILE A N 1
ATOM 1286 C CA . ILE A 1 161 ? 16.230 9.964 -16.047 1.00 92.88 161 ILE A CA 1
ATOM 1287 C C . ILE A 1 161 ? 15.979 10.837 -17.284 1.00 92.88 161 ILE A C 1
ATOM 1289 O O . ILE A 1 161 ? 16.703 10.738 -18.271 1.00 92.88 161 ILE A O 1
ATOM 1293 N N . PHE A 1 162 ? 14.945 11.680 -17.245 1.00 92.25 162 PHE A N 1
ATOM 1294 C CA . PHE A 1 162 ? 14.428 12.411 -18.407 1.00 92.25 162 PHE A CA 1
ATOM 1295 C C . PHE A 1 162 ? 14.724 13.919 -18.384 1.00 92.25 162 PHE A C 1
ATOM 1297 O O . PHE A 1 162 ? 14.427 14.610 -19.358 1.00 92.25 162 PHE A O 1
ATOM 1304 N N . GLY A 1 163 ? 15.297 14.445 -17.299 1.00 89.44 163 GLY A N 1
ATOM 1305 C CA . GLY A 1 163 ? 15.432 15.884 -17.073 1.00 89.44 163 GLY A CA 1
ATOM 1306 C C . GLY A 1 163 ? 14.128 16.547 -16.616 1.00 89.44 163 GLY A C 1
ATOM 1307 O O . GLY A 1 163 ? 13.123 15.889 -16.333 1.00 89.44 163 GLY A O 1
ATOM 1308 N N . GLU A 1 164 ? 14.134 17.879 -16.513 1.00 83.50 164 GLU A N 1
ATOM 1309 C CA . GLU A 1 164 ? 12.919 18.627 -16.180 1.00 83.50 164 GLU A CA 1
ATOM 1310 C C . GLU A 1 164 ? 11.902 18.545 -17.320 1.00 83.50 164 GLU A C 1
ATOM 1312 O O . GLU A 1 164 ? 12.177 18.912 -18.460 1.00 83.50 164 GLU A O 1
ATOM 1317 N N . THR A 1 165 ? 10.695 18.091 -16.993 1.0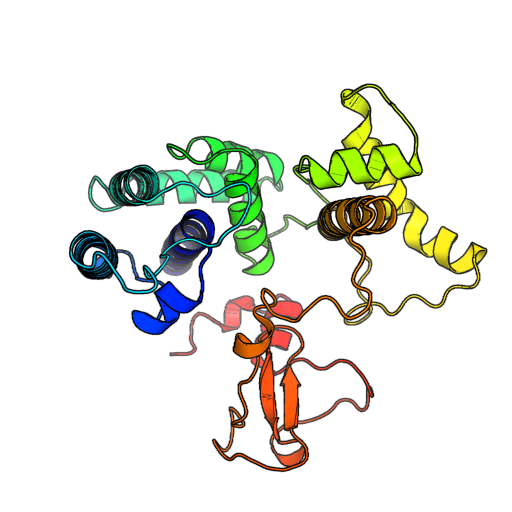0 70.25 165 THR A N 1
ATOM 1318 C CA . THR A 1 165 ? 9.560 18.061 -17.917 1.00 70.25 165 THR A CA 1
ATOM 1319 C C . THR A 1 165 ? 8.356 18.748 -17.288 1.00 70.25 165 THR A C 1
ATOM 1321 O O . THR A 1 165 ? 8.299 18.955 -16.070 1.00 70.25 165 THR A O 1
ATOM 1324 N N . SER A 1 166 ? 7.381 19.137 -18.112 1.00 67.44 166 SER A N 1
ATOM 1325 C CA . SER A 1 166 ? 6.102 19.632 -17.604 1.00 67.44 166 SER A CA 1
ATOM 1326 C C . SER A 1 166 ? 5.451 18.577 -16.707 1.00 67.44 166 SER A C 1
ATOM 1328 O O . SER A 1 166 ? 5.457 17.390 -17.030 1.00 67.44 166 SER A O 1
ATOM 1330 N N . SER A 1 167 ? 4.830 19.007 -15.607 1.00 64.81 167 SER A N 1
ATOM 1331 C CA . SER A 1 167 ? 4.222 18.118 -14.604 1.00 64.81 167 SER A CA 1
ATOM 1332 C C . SER A 1 167 ? 3.186 17.130 -15.154 1.00 64.81 167 SER A C 1
ATOM 1334 O O . SER A 1 167 ? 2.942 16.105 -14.520 1.00 64.81 167 SER A O 1
ATOM 1336 N N . SER A 1 168 ? 2.605 17.415 -16.321 1.00 65.88 168 SER A N 1
ATOM 1337 C CA . SER A 1 168 ? 1.636 16.577 -17.028 1.00 65.88 168 SER A CA 1
ATOM 1338 C C . SER A 1 168 ? 2.235 15.387 -17.788 1.00 65.88 168 SER A C 1
ATOM 1340 O O . SER A 1 168 ? 1.477 14.723 -18.472 1.00 65.88 168 SER A O 1
ATOM 1342 N N . GLY A 1 169 ? 3.555 15.153 -17.733 1.00 86.38 169 GLY A N 1
ATOM 1343 C CA . GLY A 1 169 ? 4.218 14.056 -18.459 1.00 86.38 169 GLY A CA 1
ATOM 1344 C C . GLY A 1 169 ? 4.758 12.919 -17.586 1.00 86.38 169 GLY A C 1
ATOM 1345 O O . GLY A 1 169 ? 5.265 11.929 -18.111 1.00 86.38 169 GLY A O 1
ATOM 1346 N N . TYR A 1 170 ? 4.714 13.046 -16.254 1.00 92.56 170 TYR A N 1
ATOM 1347 C CA . TYR A 1 170 ? 5.375 12.075 -15.374 1.00 92.56 170 TYR A CA 1
ATOM 1348 C C . TYR A 1 170 ? 4.723 10.687 -15.410 1.00 92.56 170 TYR A C 1
ATOM 1350 O O . TYR A 1 170 ? 5.422 9.679 -15.321 1.00 92.56 170 TYR A O 1
ATOM 1358 N N . LEU A 1 171 ? 3.393 10.612 -15.532 1.00 92.38 171 LEU A N 1
ATOM 1359 C CA . LEU A 1 171 ? 2.703 9.322 -15.587 1.00 92.38 171 LEU A CA 1
ATOM 1360 C C . LEU A 1 171 ? 3.026 8.596 -16.897 1.00 92.38 171 LEU A C 1
ATOM 1362 O O . LEU A 1 171 ? 3.290 7.398 -16.892 1.00 92.38 171 LEU A O 1
ATOM 1366 N N . GLU A 1 172 ? 3.068 9.332 -18.001 1.00 93.50 172 GLU A N 1
ATOM 1367 C CA . GLU A 1 172 ? 3.439 8.858 -19.329 1.00 93.50 172 GLU A CA 1
ATOM 1368 C C . GLU A 1 172 ? 4.884 8.355 -19.344 1.00 93.50 172 GLU A C 1
ATOM 1370 O O . GLU A 1 172 ? 5.160 7.301 -19.906 1.00 93.50 172 GLU A O 1
ATOM 1375 N N . GLN A 1 173 ? 5.801 9.050 -18.667 1.00 94.94 173 GLN A N 1
ATOM 1376 C CA . GLN A 1 173 ? 7.184 8.596 -18.507 1.00 94.94 173 GLN A CA 1
ATOM 1377 C C . GLN A 1 173 ? 7.292 7.314 -17.678 1.00 94.94 173 GLN A C 1
ATOM 1379 O O . GLN A 1 173 ? 8.033 6.408 -18.052 1.00 94.94 173 GLN A O 1
ATOM 1384 N N . ALA A 1 174 ? 6.553 7.203 -16.570 1.00 95.69 174 ALA A N 1
ATOM 1385 C CA . ALA A 1 174 ? 6.525 5.972 -15.780 1.00 95.69 174 ALA A CA 1
ATOM 1386 C C . ALA A 1 174 ? 5.963 4.793 -16.597 1.00 95.69 174 ALA A C 1
ATOM 1388 O O . ALA A 1 174 ? 6.526 3.698 -16.563 1.00 95.69 174 ALA A O 1
ATOM 1389 N N . ARG A 1 175 ? 4.907 5.027 -17.391 1.00 96.00 175 ARG A N 1
ATOM 1390 C CA . ARG A 1 175 ? 4.367 4.031 -18.331 1.00 96.00 175 ARG A CA 1
ATOM 1391 C C . ARG A 1 175 ? 5.392 3.646 -19.393 1.00 96.00 175 ARG A C 1
ATOM 1393 O O . ARG A 1 175 ? 5.619 2.460 -19.592 1.00 96.00 175 ARG A O 1
ATOM 1400 N N . LEU A 1 176 ? 6.097 4.618 -19.972 1.00 95.56 176 LEU A N 1
ATOM 1401 C CA . LEU A 1 176 ? 7.164 4.368 -20.942 1.00 95.56 176 LEU A CA 1
ATOM 1402 C C . LEU A 1 176 ? 8.261 3.455 -20.371 1.00 95.56 176 LEU A C 1
ATOM 1404 O O . LEU A 1 176 ? 8.701 2.529 -21.049 1.00 95.56 176 LEU A O 1
ATOM 1408 N N . LEU A 1 177 ? 8.685 3.681 -19.122 1.00 95.81 177 LEU A N 1
ATOM 1409 C CA . LEU A 1 177 ? 9.647 2.803 -18.447 1.00 95.81 177 LEU A CA 1
ATOM 1410 C C . LEU A 1 177 ? 9.089 1.384 -18.258 1.00 95.81 177 LEU A C 1
ATOM 1412 O O . LEU A 1 177 ? 9.799 0.414 -18.522 1.00 95.81 177 LEU A O 1
ATOM 1416 N N . CYS A 1 178 ? 7.824 1.256 -17.845 1.00 96.31 178 CYS A N 1
ATOM 1417 C CA . CYS A 1 178 ? 7.156 -0.040 -17.704 1.00 96.31 178 CYS A CA 1
ATOM 1418 C C . CYS A 1 178 ? 7.062 -0.790 -19.046 1.00 96.31 178 CYS A C 1
ATOM 1420 O O . CYS A 1 178 ? 7.316 -1.996 -19.112 1.00 96.31 178 CYS A O 1
ATOM 1422 N N . ASP A 1 179 ? 6.737 -0.089 -20.128 1.00 96.00 179 ASP A N 1
ATOM 1423 C CA . ASP A 1 179 ? 6.533 -0.682 -21.450 1.00 96.00 179 ASP A CA 1
ATOM 1424 C C . ASP A 1 179 ? 7.849 -1.129 -22.093 1.00 96.00 179 ASP A C 1
ATOM 1426 O O . ASP A 1 179 ? 7.913 -2.189 -22.717 1.00 96.00 179 ASP A O 1
ATOM 1430 N N . LEU A 1 180 ? 8.922 -0.356 -21.905 1.00 95.56 180 LEU A N 1
ATOM 1431 C CA . LEU A 1 180 ? 10.214 -0.627 -22.534 1.00 95.56 180 LEU A CA 1
ATOM 1432 C C . LEU A 1 180 ? 11.110 -1.593 -21.750 1.00 95.56 180 LEU A C 1
ATOM 1434 O O . LEU A 1 180 ? 12.073 -2.093 -22.338 1.00 95.56 180 LEU A O 1
ATOM 1438 N N . GLN A 1 181 ? 10.808 -1.880 -20.476 1.00 94.38 181 GLN A N 1
ATOM 1439 C CA . GLN A 1 181 ? 11.702 -2.585 -19.542 1.00 94.38 181 GLN A CA 1
ATOM 1440 C C . GLN A 1 181 ? 12.385 -3.827 -20.148 1.00 94.38 181 GLN A C 1
ATOM 1442 O O . GLN A 1 181 ? 13.606 -3.931 -20.123 1.00 94.38 181 GLN A O 1
ATOM 1447 N N . GLU A 1 182 ? 11.631 -4.732 -20.782 1.00 94.25 182 GLU A N 1
ATOM 1448 C CA . GLU A 1 182 ? 12.168 -6.010 -21.269 1.00 94.25 182 GLU A CA 1
ATOM 1449 C C . GLU A 1 182 ? 13.057 -5.818 -22.499 1.00 94.25 182 GLU A C 1
ATOM 1451 O O . GLU A 1 182 ? 14.116 -6.435 -22.624 1.00 94.25 182 GLU A O 1
ATOM 1456 N N . SER A 1 183 ? 12.646 -4.919 -23.399 1.00 96.06 183 SER A N 1
ATOM 1457 C CA . SER A 1 183 ? 13.431 -4.568 -24.584 1.00 96.06 183 SER A CA 1
ATOM 1458 C C . SER A 1 183 ? 14.744 -3.885 -24.206 1.00 96.06 183 SER A C 1
ATOM 1460 O O . SER A 1 183 ? 15.778 -4.169 -24.809 1.00 96.06 183 SER A O 1
ATOM 1462 N N . VAL A 1 184 ? 14.721 -3.046 -23.167 1.00 94.88 184 VAL A N 1
ATOM 1463 C CA . VAL A 1 184 ? 15.894 -2.341 -22.649 1.00 94.88 184 VAL A CA 1
ATOM 1464 C C . VAL A 1 184 ? 16.827 -3.306 -21.927 1.00 94.88 184 VAL A C 1
ATOM 1466 O O . VAL A 1 184 ? 18.019 -3.291 -22.216 1.00 94.88 184 VAL A O 1
ATOM 1469 N N . PHE A 1 185 ? 16.316 -4.194 -21.067 1.00 95.06 185 PHE A N 1
ATOM 1470 C CA . PHE A 1 185 ? 17.135 -5.234 -20.432 1.00 95.06 185 PHE A CA 1
ATOM 1471 C C . PHE A 1 185 ? 17.861 -6.078 -21.479 1.00 95.06 185 PHE A C 1
ATOM 1473 O O . PHE A 1 185 ? 19.081 -6.223 -21.423 1.00 95.06 185 PHE A O 1
ATOM 1480 N N . LYS A 1 186 ? 17.140 -6.524 -22.515 1.00 95.50 186 LYS A N 1
ATOM 1481 C CA . LYS A 1 186 ? 17.728 -7.265 -23.633 1.00 95.50 186 LYS A CA 1
ATOM 1482 C C . LYS A 1 186 ? 18.780 -6.452 -24.392 1.00 95.50 186 LYS A C 1
ATOM 1484 O O . LYS A 1 186 ? 19.848 -6.979 -24.687 1.00 95.50 186 LYS A O 1
ATOM 1489 N N . ALA A 1 187 ? 18.494 -5.191 -24.718 1.00 96.81 187 ALA A N 1
ATOM 1490 C CA . ALA A 1 187 ? 19.423 -4.323 -25.445 1.00 96.81 187 ALA A CA 1
ATOM 1491 C C . ALA A 1 187 ? 20.708 -4.034 -24.651 1.00 96.81 187 ALA A C 1
ATOM 1493 O O . ALA A 1 187 ? 21.776 -3.903 -25.243 1.00 96.81 187 ALA A O 1
ATOM 1494 N N . LEU A 1 188 ? 20.609 -3.970 -23.322 1.00 96.25 188 LEU A N 1
ATOM 1495 C CA . LEU A 1 188 ? 21.741 -3.781 -22.415 1.00 96.25 188 LEU A CA 1
ATOM 1496 C C . LEU A 1 188 ? 22.467 -5.091 -22.064 1.00 96.25 188 LEU A C 1
ATOM 1498 O O . LEU A 1 188 ? 23.486 -5.045 -21.380 1.00 96.25 188 LEU A O 1
ATOM 1502 N N . GLY A 1 189 ? 21.962 -6.248 -22.506 1.00 96.62 189 GLY A N 1
ATOM 1503 C CA . GLY A 1 189 ? 22.510 -7.552 -22.128 1.00 96.62 189 GLY A CA 1
ATOM 1504 C C . GLY A 1 189 ? 22.351 -7.869 -20.636 1.00 96.62 189 GLY A C 1
ATOM 1505 O O . GLY A 1 189 ? 23.178 -8.581 -20.075 1.00 96.62 189 GLY A O 1
ATOM 1506 N N . VAL A 1 190 ? 21.320 -7.318 -19.990 1.00 94.94 190 VAL A N 1
ATOM 1507 C CA . VAL A 1 190 ? 21.008 -7.535 -18.573 1.00 94.94 190 VAL A CA 1
ATOM 1508 C C . VAL A 1 190 ? 19.991 -8.663 -18.449 1.00 94.94 190 VAL A C 1
ATOM 1510 O O . VAL A 1 190 ? 18.876 -8.555 -18.959 1.00 94.94 190 VAL A O 1
ATOM 1513 N N . ASP A 1 191 ? 20.360 -9.722 -17.732 1.00 90.94 191 ASP A N 1
ATOM 1514 C CA . ASP A 1 191 ? 19.417 -10.743 -17.279 1.00 90.94 191 ASP A CA 1
ATOM 1515 C C . ASP A 1 191 ? 18.771 -10.275 -15.968 1.00 90.94 191 ASP A C 1
ATOM 1517 O O . ASP A 1 191 ? 19.388 -10.312 -14.902 1.00 90.94 191 ASP A O 1
ATOM 1521 N N . PHE A 1 192 ? 17.568 -9.703 -16.063 1.00 89.75 192 PHE A N 1
ATOM 1522 C CA . PHE A 1 192 ? 16.903 -9.100 -14.910 1.00 89.75 192 PHE A CA 1
ATOM 1523 C C . PHE A 1 192 ? 16.233 -10.180 -14.042 1.00 89.75 192 PHE A C 1
ATOM 1525 O O . PHE A 1 192 ? 15.346 -10.881 -14.541 1.00 89.75 192 PHE A O 1
ATOM 1532 N N . PRO A 1 193 ? 16.573 -10.288 -12.741 1.00 87.06 193 PRO A N 1
ATOM 1533 C CA . PRO A 1 193 ? 15.993 -11.292 -11.855 1.00 87.06 193 PRO A CA 1
ATOM 1534 C C . PRO A 1 193 ? 14.537 -10.937 -11.528 1.00 87.06 193 PRO A C 1
ATOM 1536 O O . PRO A 1 193 ? 14.245 -10.141 -10.635 1.00 87.06 193 PRO A O 1
ATOM 1539 N N . LYS A 1 194 ? 13.599 -11.515 -12.284 1.00 84.31 194 LYS A N 1
ATOM 1540 C CA . LYS A 1 194 ? 12.161 -11.315 -12.077 1.00 84.31 194 LYS A CA 1
ATOM 1541 C C . LYS A 1 194 ? 11.685 -12.041 -10.822 1.00 84.31 194 LYS A C 1
ATOM 1543 O O . LYS A 1 194 ? 11.928 -13.233 -10.657 1.00 84.31 194 LYS A O 1
ATOM 1548 N N . PHE A 1 195 ? 10.904 -11.351 -9.999 1.00 83.62 195 PHE A N 1
ATOM 1549 C CA . PHE A 1 195 ? 10.256 -11.944 -8.833 1.00 83.62 195 PHE A CA 1
ATOM 1550 C C . PHE A 1 195 ? 9.138 -12.904 -9.269 1.00 83.62 195 PHE A C 1
ATOM 1552 O O . PHE A 1 195 ? 8.139 -12.460 -9.842 1.00 83.62 195 PHE A O 1
ATOM 1559 N N . HIS A 1 196 ? 9.324 -14.212 -9.059 1.00 79.88 196 HIS A N 1
ATOM 1560 C CA . HIS A 1 196 ? 8.463 -15.286 -9.588 1.00 79.88 196 HIS A CA 1
ATOM 1561 C C . HIS A 1 196 ? 8.141 -15.151 -11.088 1.00 79.88 196 HIS A C 1
ATOM 1563 O O . HIS A 1 196 ? 7.014 -15.366 -11.528 1.00 79.88 196 HIS A O 1
ATOM 1569 N N . GLY A 1 197 ? 9.118 -14.724 -11.896 1.00 82.31 197 GLY A N 1
ATOM 1570 C CA . GLY A 1 197 ? 8.934 -14.565 -13.345 1.00 82.31 197 GLY A CA 1
ATOM 1571 C C . GLY A 1 197 ? 7.996 -13.420 -13.760 1.00 82.31 197 GLY A C 1
ATOM 1572 O O . GLY A 1 197 ? 7.742 -13.243 -14.954 1.00 82.31 197 GLY A O 1
ATOM 1573 N N . ARG A 1 198 ? 7.506 -12.613 -12.810 1.00 84.94 198 ARG A N 1
ATOM 1574 C CA . ARG A 1 198 ? 6.563 -11.522 -13.072 1.00 84.94 198 ARG A CA 1
ATOM 1575 C C . ARG A 1 198 ? 7.244 -10.334 -13.743 1.00 84.94 198 ARG A C 1
ATOM 1577 O O . ARG A 1 198 ? 8.392 -9.997 -13.452 1.00 84.94 198 ARG A O 1
ATOM 1584 N N . LYS A 1 199 ? 6.516 -9.692 -14.658 1.00 90.50 199 LYS A N 1
ATOM 1585 C CA . LYS A 1 199 ? 6.903 -8.398 -15.232 1.00 90.50 199 LYS A CA 1
ATOM 1586 C C . LYS A 1 199 ? 6.834 -7.328 -14.135 1.00 90.50 199 LYS A C 1
ATOM 1588 O O . LYS A 1 199 ? 5.957 -7.393 -13.279 1.00 90.50 199 LYS A O 1
ATOM 1593 N N . ILE A 1 200 ? 7.732 -6.344 -14.174 1.00 93.44 200 ILE A N 1
ATOM 1594 C CA . ILE A 1 200 ? 7.676 -5.186 -13.274 1.00 93.44 200 ILE A CA 1
ATOM 1595 C C . ILE A 1 200 ? 6.431 -4.375 -13.641 1.00 93.44 200 ILE A C 1
ATOM 1597 O O . ILE A 1 200 ? 6.298 -3.949 -14.788 1.00 93.44 200 ILE A O 1
ATOM 1601 N N . THR A 1 201 ? 5.524 -4.167 -12.694 1.00 95.44 201 THR A N 1
ATOM 1602 C CA . THR A 1 201 ? 4.280 -3.420 -12.931 1.00 95.44 201 THR A CA 1
ATOM 1603 C C . THR A 1 201 ? 4.500 -1.913 -12.838 1.00 95.44 201 THR A C 1
ATOM 1605 O O . THR A 1 201 ? 5.515 -1.443 -12.317 1.00 95.44 201 THR A O 1
ATOM 1608 N N . LEU A 1 202 ? 3.534 -1.114 -13.291 1.00 96.94 202 LEU A N 1
ATOM 1609 C CA . LEU A 1 202 ? 3.569 0.343 -13.165 1.00 96.94 202 LEU A CA 1
ATOM 1610 C C . LEU A 1 202 ? 3.674 0.793 -11.697 1.00 96.94 202 LEU A C 1
ATOM 1612 O O . LEU A 1 202 ? 4.436 1.713 -11.388 1.00 96.94 202 LEU A O 1
ATOM 1616 N N . LYS A 1 203 ? 2.976 0.113 -10.777 1.00 95.88 203 LYS A N 1
ATOM 1617 C CA . LYS A 1 203 ? 3.150 0.293 -9.326 1.00 95.88 203 LYS A CA 1
ATOM 1618 C C . LYS A 1 203 ? 4.590 0.013 -8.885 1.00 95.88 203 LYS A C 1
ATOM 1620 O O . LYS A 1 203 ? 5.154 0.797 -8.124 1.00 95.88 203 LYS A O 1
ATOM 1625 N N . ASN A 1 204 ? 5.211 -1.073 -9.359 1.00 95.19 204 ASN A N 1
ATOM 1626 C CA . ASN A 1 204 ? 6.612 -1.361 -9.038 1.00 95.19 204 ASN A CA 1
ATOM 1627 C C . ASN A 1 204 ? 7.565 -0.298 -9.604 1.00 95.19 204 ASN A C 1
ATOM 1629 O O . ASN A 1 204 ? 8.517 0.069 -8.920 1.00 95.19 204 ASN A O 1
ATOM 1633 N N . ILE A 1 205 ? 7.303 0.226 -10.807 1.00 96.44 205 ILE A N 1
ATOM 1634 C CA . ILE A 1 205 ? 8.082 1.324 -11.395 1.00 96.44 205 ILE A CA 1
ATOM 1635 C C . ILE A 1 205 ? 8.017 2.573 -10.507 1.00 96.44 205 ILE A C 1
ATOM 1637 O O . ILE A 1 205 ? 9.054 3.181 -10.256 1.00 96.44 205 ILE A O 1
ATOM 1641 N N . GLU A 1 206 ? 6.852 2.944 -9.968 1.00 95.81 206 GLU A N 1
ATOM 1642 C CA . GLU A 1 206 ? 6.747 4.080 -9.036 1.00 95.81 206 GLU A CA 1
ATOM 1643 C C . GLU A 1 206 ? 7.574 3.875 -7.763 1.00 95.81 206 GLU A C 1
ATOM 1645 O O . GLU A 1 206 ? 8.344 4.764 -7.383 1.00 95.81 206 GLU A O 1
ATOM 1650 N N . HIS A 1 207 ? 7.491 2.691 -7.151 1.00 93.50 207 HIS A N 1
ATOM 1651 C CA . HIS A 1 207 ? 8.312 2.354 -5.989 1.00 93.50 207 HIS A CA 1
ATOM 1652 C C . HIS A 1 207 ? 9.812 2.391 -6.328 1.00 93.50 207 HIS A C 1
ATOM 1654 O O . HIS A 1 207 ? 10.601 2.991 -5.595 1.00 93.50 207 HIS A O 1
ATOM 1660 N N . ALA A 1 208 ? 10.209 1.810 -7.464 1.00 95.00 208 ALA A N 1
ATOM 1661 C CA . ALA A 1 208 ? 11.594 1.787 -7.921 1.00 95.00 208 ALA A CA 1
ATOM 1662 C C . ALA A 1 208 ? 12.132 3.199 -8.186 1.00 95.00 208 ALA A C 1
ATOM 1664 O O . ALA A 1 208 ? 13.256 3.504 -7.799 1.00 95.00 208 ALA A O 1
ATOM 1665 N N . LEU A 1 209 ? 11.329 4.092 -8.772 1.00 96.25 209 LEU A N 1
ATOM 1666 C CA . LEU A 1 209 ? 11.696 5.493 -8.994 1.00 96.25 209 LEU A CA 1
ATOM 1667 C C . LEU A 1 209 ? 11.896 6.251 -7.674 1.00 96.25 209 LEU A C 1
ATOM 1669 O O . LEU A 1 209 ? 12.832 7.045 -7.558 1.00 96.25 209 LEU A O 1
ATOM 1673 N N . CYS A 1 210 ? 11.052 5.994 -6.668 1.00 92.81 210 CYS A N 1
ATOM 1674 C CA . CYS A 1 210 ? 11.231 6.542 -5.323 1.00 92.81 210 CYS A CA 1
ATOM 1675 C C . CYS A 1 210 ? 12.572 6.116 -4.705 1.00 92.81 210 CYS A C 1
ATOM 1677 O O . CYS A 1 210 ? 13.296 6.963 -4.174 1.00 92.81 210 CYS A O 1
ATOM 1679 N N . GLU A 1 211 ? 12.919 4.827 -4.772 1.00 92.94 211 GLU A N 1
ATOM 1680 C CA . GLU A 1 211 ? 14.196 4.325 -4.246 1.00 92.94 211 GLU A CA 1
ATOM 1681 C C . GLU A 1 211 ? 15.393 4.796 -5.080 1.00 92.94 211 GLU A C 1
ATOM 1683 O O . GLU A 1 211 ? 16.423 5.173 -4.519 1.00 92.94 211 GLU A O 1
ATOM 1688 N N . PHE A 1 212 ? 15.245 4.880 -6.403 1.00 93.75 212 PHE A N 1
ATOM 1689 C CA . PHE A 1 212 ? 16.265 5.420 -7.297 1.00 93.75 212 PHE A CA 1
ATOM 1690 C C . PHE A 1 212 ? 16.604 6.872 -6.950 1.00 93.75 212 PHE A C 1
ATOM 1692 O O . PHE A 1 212 ? 17.776 7.224 -6.824 1.00 93.75 212 PHE A O 1
ATOM 1699 N N . HIS A 1 213 ? 15.596 7.711 -6.687 1.00 92.62 213 HIS A N 1
ATOM 1700 C CA . HIS A 1 213 ? 15.838 9.073 -6.223 1.00 92.62 213 HIS A CA 1
ATOM 1701 C C . HIS A 1 213 ? 16.627 9.112 -4.906 1.00 92.62 213 HIS A C 1
ATOM 1703 O O . HIS A 1 213 ? 17.574 9.893 -4.792 1.00 92.62 213 HIS A O 1
ATOM 1709 N N . LYS A 1 214 ? 16.280 8.269 -3.921 1.00 87.19 214 LYS A N 1
ATOM 1710 C CA . LYS A 1 214 ? 17.025 8.189 -2.650 1.00 87.19 214 LYS A CA 1
ATOM 1711 C C . LYS A 1 214 ? 18.467 7.747 -2.876 1.00 87.19 214 LYS A C 1
ATOM 1713 O O . LYS A 1 214 ? 19.372 8.320 -2.276 1.00 87.19 214 LYS A O 1
ATOM 1718 N N . TYR A 1 215 ? 18.678 6.767 -3.752 1.00 88.06 215 TYR A N 1
ATOM 1719 C CA . TYR A 1 215 ? 20.004 6.303 -4.144 1.00 88.06 215 TYR A CA 1
ATOM 1720 C C . TYR A 1 215 ? 20.836 7.449 -4.739 1.00 88.06 215 TYR A C 1
ATOM 1722 O O . TYR A 1 215 ? 21.905 7.764 -4.215 1.00 88.06 215 TYR A O 1
ATOM 1730 N N . CYS A 1 216 ? 20.310 8.154 -5.746 1.00 87.88 216 CYS A N 1
ATOM 1731 C CA . CYS A 1 216 ? 20.972 9.313 -6.351 1.00 87.88 216 CYS A CA 1
ATOM 1732 C C . CYS A 1 216 ? 21.246 10.430 -5.334 1.00 87.88 216 CYS A C 1
ATOM 1734 O O . CYS A 1 216 ? 22.343 10.986 -5.300 1.00 87.88 216 CYS A O 1
ATOM 1736 N N . HIS A 1 217 ? 20.272 10.747 -4.477 1.00 82.88 217 HIS A N 1
ATOM 1737 C CA . HIS A 1 217 ? 20.427 11.765 -3.440 1.00 82.88 217 HIS A CA 1
ATOM 1738 C C . HIS A 1 217 ? 21.576 11.417 -2.485 1.00 82.88 217 HIS A C 1
ATOM 1740 O O . HIS A 1 217 ? 22.457 12.247 -2.248 1.00 82.88 217 HIS A O 1
ATOM 1746 N N . ASN A 1 218 ? 21.619 10.172 -2.007 1.00 81.12 218 ASN A N 1
ATOM 1747 C CA . ASN A 1 218 ? 22.652 9.706 -1.089 1.00 81.12 218 ASN A CA 1
ATOM 1748 C C . ASN A 1 218 ? 24.049 9.740 -1.725 1.00 81.12 218 ASN A C 1
ATOM 1750 O O . ASN A 1 218 ? 24.981 10.175 -1.051 1.00 81.12 218 ASN A O 1
ATOM 1754 N N . LEU A 1 219 ? 24.191 9.381 -3.008 1.00 79.06 219 LEU A N 1
ATOM 1755 C CA . LEU A 1 219 ? 25.467 9.469 -3.737 1.00 79.06 219 LEU A CA 1
ATOM 1756 C C . LEU A 1 219 ? 26.025 10.899 -3.811 1.00 79.06 219 LEU A C 1
ATOM 1758 O O . LEU A 1 219 ? 27.237 11.096 -3.789 1.00 79.06 219 LEU A O 1
ATOM 1762 N N . THR A 1 220 ? 25.151 11.903 -3.911 1.00 72.88 220 THR A N 1
ATOM 1763 C CA . THR A 1 220 ? 25.564 13.318 -3.998 1.00 72.88 220 THR A CA 1
ATOM 1764 C C . THR A 1 220 ? 25.804 13.970 -2.635 1.00 72.88 220 THR A C 1
ATOM 1766 O O . THR A 1 220 ? 26.482 14.996 -2.540 1.00 72.88 220 THR A O 1
ATOM 1769 N N . SER A 1 221 ? 25.276 13.381 -1.561 1.00 67.38 221 SER A N 1
ATOM 1770 C CA . SER A 1 221 ? 25.497 13.856 -0.200 1.00 67.38 221 SER A CA 1
ATOM 1771 C C . SER A 1 221 ? 26.884 13.417 0.297 1.00 67.38 221 SER A C 1
ATOM 1773 O O . SER A 1 221 ? 27.247 12.248 0.210 1.00 67.38 221 SER A O 1
ATOM 1775 N N . ARG A 1 222 ? 27.677 14.331 0.880 1.00 54.75 222 ARG A N 1
ATOM 1776 C CA . ARG A 1 222 ? 29.013 14.046 1.472 1.00 54.75 222 ARG A CA 1
ATOM 1777 C C . ARG A 1 222 ? 28.985 13.085 2.680 1.00 54.75 222 ARG A C 1
ATOM 1779 O O . ARG A 1 222 ? 29.978 12.954 3.388 1.00 54.75 222 ARG A O 1
ATOM 1786 N N . SER A 1 223 ? 27.846 12.458 2.942 1.00 55.69 223 SER A N 1
ATOM 1787 C CA . SER A 1 223 ? 27.566 11.578 4.075 1.00 55.69 223 SER A CA 1
ATOM 1788 C C . SER A 1 223 ? 27.181 10.171 3.614 1.00 55.69 223 SER A C 1
ATOM 1790 O O . SER A 1 223 ? 26.513 9.458 4.359 1.00 55.69 223 SER A O 1
ATOM 1792 N N . PHE A 1 224 ? 27.569 9.783 2.391 1.00 50.94 224 PHE A N 1
ATOM 1793 C CA . PHE A 1 224 ? 27.425 8.414 1.909 1.00 50.94 224 PHE A CA 1
ATOM 1794 C C . PHE A 1 224 ? 28.286 7.487 2.770 1.00 50.94 224 PHE A C 1
ATOM 1796 O O . PHE A 1 224 ? 29.503 7.416 2.613 1.00 50.94 224 PHE A O 1
ATOM 1803 N N . ASP A 1 225 ? 27.637 6.832 3.725 1.00 56.12 225 ASP A N 1
ATOM 1804 C CA . ASP A 1 225 ? 28.172 5.697 4.459 1.00 56.12 225 ASP A CA 1
ATOM 1805 C C . ASP A 1 225 ? 27.820 4.441 3.642 1.00 56.12 225 ASP A C 1
ATOM 1807 O O . ASP A 1 225 ? 26.651 4.046 3.639 1.00 56.12 225 ASP A O 1
ATOM 1811 N N . PRO A 1 226 ? 28.766 3.853 2.883 1.00 50.78 226 PRO A N 1
ATOM 1812 C CA . PRO A 1 226 ? 28.505 2.673 2.057 1.00 50.78 226 PRO A CA 1
ATOM 1813 C C . PRO A 1 226 ? 28.112 1.445 2.891 1.00 50.78 226 PRO A C 1
ATOM 1815 O O . PRO A 1 226 ? 27.418 0.572 2.378 1.00 50.78 226 PRO A O 1
ATOM 1818 N N . ASP A 1 227 ? 28.481 1.423 4.176 1.00 50.06 227 ASP A N 1
ATOM 1819 C CA . ASP A 1 227 ? 28.082 0.397 5.146 1.00 50.06 227 ASP A CA 1
ATOM 1820 C C . ASP A 1 227 ? 26.805 0.778 5.910 1.00 50.06 227 ASP A C 1
ATOM 1822 O O . ASP A 1 227 ? 26.408 0.068 6.838 1.00 50.06 227 ASP A O 1
ATOM 1826 N N . GLY A 1 228 ? 26.187 1.906 5.518 1.00 49.41 228 GLY A N 1
ATOM 1827 C CA . GLY A 1 228 ? 24.939 2.481 6.000 1.00 49.41 228 GLY A CA 1
ATOM 1828 C C . GLY A 1 228 ? 24.628 2.055 7.414 1.00 49.41 228 GLY A C 1
ATOM 1829 O O . GLY A 1 228 ? 23.848 1.119 7.569 1.00 49.41 228 GLY A O 1
ATOM 1830 N N . SER A 1 229 ? 25.247 2.699 8.419 1.00 45.06 229 SER A N 1
ATOM 1831 C CA . SER A 1 229 ? 25.120 2.297 9.822 1.00 45.06 229 SER A CA 1
ATOM 1832 C C . SER A 1 229 ? 23.710 1.759 10.083 1.00 45.06 229 SER A C 1
ATOM 1834 O O . SER A 1 229 ? 22.737 2.504 9.964 1.00 45.06 229 SER A O 1
ATOM 1836 N N . GLY A 1 230 ? 23.578 0.454 10.364 1.00 44.62 230 GLY A N 1
ATOM 1837 C CA . GLY A 1 230 ? 22.293 -0.271 10.450 1.00 44.62 230 GLY A CA 1
ATOM 1838 C C . GLY A 1 230 ? 21.304 0.265 11.502 1.00 44.62 230 GLY A C 1
ATOM 1839 O O . GLY A 1 230 ? 20.291 -0.353 11.816 1.00 44.62 230 GLY A O 1
ATOM 1840 N N . LYS A 1 231 ? 21.585 1.442 12.059 1.00 43.75 231 LYS A N 1
ATOM 1841 C CA . LYS A 1 231 ? 20.793 2.296 12.933 1.00 43.75 231 LYS A CA 1
ATOM 1842 C C . LYS A 1 231 ? 19.605 2.908 12.175 1.00 43.75 231 LYS A C 1
ATOM 1844 O O . LYS A 1 231 ? 19.459 4.124 12.103 1.00 43.75 231 LYS A O 1
ATOM 1849 N N . GLY A 1 232 ? 18.727 2.078 11.626 1.00 53.47 232 GLY A N 1
ATOM 1850 C CA . GLY A 1 232 ? 17.485 2.559 11.015 1.00 53.47 232 GLY A CA 1
ATOM 1851 C C . GLY A 1 232 ? 16.737 1.518 10.200 1.00 53.47 232 GLY A C 1
ATOM 1852 O O . GLY A 1 232 ? 15.510 1.595 10.119 1.00 53.47 232 GLY A O 1
ATOM 1853 N N . SER A 1 233 ? 17.454 0.530 9.655 1.00 60.31 233 SER A N 1
ATOM 1854 C CA . SER A 1 233 ? 16.830 -0.638 9.041 1.00 60.31 233 SER A CA 1
ATOM 1855 C C . SER A 1 233 ? 15.997 -1.380 10.087 1.00 60.31 233 SER A C 1
ATOM 1857 O O . SER A 1 233 ? 16.464 -1.670 11.190 1.00 60.31 233 SER A O 1
ATOM 1859 N N . ARG A 1 234 ? 14.747 -1.681 9.737 1.00 67.38 234 ARG A N 1
ATOM 1860 C CA . ARG A 1 234 ? 13.867 -2.541 10.531 1.00 67.38 234 ARG A CA 1
ATOM 1861 C C . ARG A 1 234 ? 13.970 -4.014 10.146 1.00 67.38 234 ARG A C 1
ATOM 1863 O O . ARG A 1 234 ? 13.161 -4.788 10.629 1.00 67.38 234 ARG A O 1
ATOM 1870 N N . SER A 1 235 ? 14.981 -4.409 9.372 1.00 68.62 235 SER A N 1
ATOM 1871 C CA . SER A 1 235 ? 15.181 -5.806 8.960 1.00 68.62 235 SER A CA 1
ATOM 1872 C C . SER A 1 235 ? 15.324 -6.783 10.133 1.00 68.62 235 SER A C 1
ATOM 1874 O O . SER A 1 235 ? 15.094 -7.974 9.983 1.00 68.62 235 SER A O 1
ATOM 1876 N N . TYR A 1 236 ? 15.650 -6.294 11.336 1.00 73.88 236 TYR A N 1
ATOM 1877 C CA . TYR A 1 236 ? 15.622 -7.105 12.557 1.00 73.88 236 TYR A CA 1
ATOM 1878 C C . TYR A 1 236 ? 14.216 -7.630 12.918 1.00 73.88 236 TYR A C 1
ATOM 1880 O O . TYR A 1 236 ? 14.110 -8.548 13.729 1.00 73.88 236 TYR A O 1
ATOM 1888 N N . LEU A 1 237 ? 13.149 -7.035 12.371 1.00 70.12 237 LEU A N 1
ATOM 1889 C CA . LEU A 1 237 ? 11.771 -7.498 12.541 1.00 70.12 237 LEU A CA 1
ATOM 1890 C C . LEU A 1 237 ? 11.461 -8.729 11.686 1.00 70.12 237 LEU A C 1
ATOM 1892 O O . LEU A 1 237 ? 10.590 -9.500 12.071 1.00 70.12 237 LEU A O 1
ATOM 1896 N N . ASP A 1 238 ? 12.215 -8.949 10.609 1.00 68.00 238 ASP A N 1
ATOM 1897 C CA . ASP A 1 238 ? 12.031 -10.068 9.676 1.00 68.00 238 ASP A CA 1
ATOM 1898 C C . ASP A 1 238 ? 12.725 -11.353 10.176 1.00 68.00 238 ASP A C 1
ATOM 1900 O O . ASP A 1 238 ? 12.874 -12.340 9.465 1.00 68.00 238 ASP A O 1
ATOM 1904 N N . VAL A 1 239 ? 13.183 -11.355 11.431 1.00 64.81 239 VAL A N 1
ATOM 1905 C CA . VAL A 1 239 ? 13.976 -12.433 12.031 1.00 64.81 239 VAL A CA 1
ATOM 1906 C C . VAL A 1 239 ? 13.054 -13.408 12.766 1.00 64.81 239 VAL A C 1
ATOM 1908 O O . VAL A 1 239 ? 13.213 -13.668 13.963 1.00 64.81 239 VAL A O 1
ATOM 1911 N N . GLN A 1 240 ? 12.065 -13.960 12.064 1.00 64.44 240 GLN A N 1
ATOM 1912 C CA . GLN A 1 240 ? 11.372 -15.142 12.564 1.00 64.44 240 GLN A CA 1
ATOM 1913 C C . GLN A 1 240 ? 12.289 -16.348 12.364 1.00 64.44 240 GLN A C 1
ATOM 1915 O O . GLN A 1 240 ? 12.587 -16.733 11.246 1.00 64.44 240 GLN A O 1
ATOM 1920 N N . LYS A 1 241 ? 12.795 -16.928 13.457 1.00 71.56 241 LYS A N 1
ATOM 1921 C CA . LYS A 1 241 ? 13.752 -18.054 13.395 1.00 71.56 241 LYS A CA 1
ATOM 1922 C C . LYS A 1 241 ? 13.126 -19.423 13.636 1.00 71.56 241 LYS A C 1
ATOM 1924 O O . LYS A 1 241 ? 13.850 -20.406 13.723 1.00 71.56 241 LYS A O 1
ATOM 1929 N N . ARG A 1 242 ? 11.811 -19.485 13.835 1.00 86.75 242 ARG A N 1
ATOM 1930 C CA . ARG A 1 242 ? 11.109 -20.743 14.093 1.00 86.75 242 ARG A CA 1
ATOM 1931 C C . ARG A 1 242 ? 10.280 -21.108 12.889 1.00 86.75 242 ARG A C 1
ATOM 1933 O O . ARG A 1 242 ? 9.548 -20.260 12.383 1.00 86.75 242 ARG A O 1
ATOM 1940 N N . CYS A 1 243 ? 10.402 -22.360 12.474 1.00 88.44 243 CYS A N 1
ATOM 1941 C CA . CYS A 1 243 ? 9.604 -22.889 11.388 1.00 88.44 243 CYS A CA 1
ATOM 1942 C C . CYS A 1 243 ? 8.110 -22.831 11.732 1.00 88.44 243 CYS A C 1
ATOM 1944 O O . CYS A 1 243 ? 7.712 -23.285 12.801 1.00 88.44 243 CYS A O 1
ATOM 1946 N N . GLU A 1 244 ? 7.282 -22.341 10.811 1.00 89.56 244 GLU A N 1
ATOM 1947 C CA . GLU A 1 244 ? 5.820 -22.301 10.981 1.00 89.56 244 GLU A CA 1
ATOM 1948 C C . GLU A 1 244 ? 5.164 -23.684 11.105 1.00 89.56 244 GLU A C 1
ATOM 1950 O O . GLU A 1 244 ? 4.076 -23.806 11.656 1.00 89.56 244 GLU A O 1
ATOM 1955 N N . VAL A 1 245 ? 5.815 -24.740 10.610 1.00 89.56 245 VAL A N 1
ATOM 1956 C CA . VAL A 1 245 ? 5.265 -26.104 10.625 1.00 89.56 245 VAL A CA 1
ATOM 1957 C C . VAL A 1 245 ? 5.621 -26.837 11.917 1.00 89.56 245 VAL A C 1
ATOM 1959 O O . VAL A 1 245 ? 4.741 -27.332 12.616 1.00 89.56 245 VAL A O 1
ATOM 1962 N N . CYS A 1 246 ? 6.911 -26.924 12.251 1.00 90.75 246 CYS A N 1
ATOM 1963 C CA . CYS A 1 246 ? 7.389 -27.718 13.389 1.00 90.75 246 CYS A CA 1
ATOM 1964 C C . CYS A 1 246 ? 7.729 -26.887 14.636 1.00 90.75 246 CYS A C 1
ATOM 1966 O O . CYS A 1 246 ? 7.996 -27.460 15.692 1.00 90.75 246 CYS A O 1
ATOM 1968 N N . ASN A 1 247 ? 7.710 -25.551 14.543 1.00 88.88 247 ASN A N 1
ATOM 1969 C CA . ASN A 1 247 ? 8.016 -24.613 15.630 1.00 88.88 247 ASN A CA 1
ATOM 1970 C C . ASN A 1 247 ? 9.416 -24.790 16.259 1.00 88.88 247 ASN A C 1
ATOM 1972 O O . ASN A 1 247 ? 9.655 -24.350 17.388 1.00 88.88 247 ASN A O 1
ATOM 1976 N N . THR A 1 248 ? 10.354 -25.412 15.540 1.00 85.12 248 THR A N 1
ATOM 1977 C CA . THR A 1 248 ? 11.755 -25.547 15.961 1.00 85.12 248 THR A CA 1
ATOM 1978 C C . THR A 1 248 ? 12.635 -24.486 15.313 1.00 85.12 248 THR A C 1
ATOM 1980 O O . THR A 1 248 ? 12.360 -24.004 14.211 1.00 85.12 248 THR A O 1
ATOM 1983 N N . ASP A 1 249 ? 13.703 -24.127 16.014 1.00 77.94 249 ASP A N 1
ATOM 1984 C CA . ASP A 1 249 ? 14.880 -23.460 15.477 1.00 77.94 249 ASP A CA 1
ATOM 1985 C C . ASP A 1 249 ? 15.892 -24.512 14.996 1.00 77.94 249 ASP A C 1
ATOM 1987 O O . ASP A 1 249 ? 16.066 -25.557 15.618 1.00 77.94 249 ASP A O 1
ATOM 1991 N N . GLY A 1 250 ? 16.539 -24.273 13.858 1.00 65.69 250 GLY A N 1
ATOM 1992 C CA . GLY A 1 250 ? 17.488 -25.228 13.290 1.00 65.69 250 GLY A CA 1
ATOM 1993 C C . GLY A 1 250 ? 18.266 -24.665 12.108 1.00 65.69 250 GLY A C 1
ATOM 1994 O O . GLY A 1 250 ? 17.957 -23.582 11.606 1.00 65.69 250 GLY A O 1
ATOM 1995 N N . ASP A 1 251 ? 19.280 -25.411 11.680 1.00 69.06 251 ASP A N 1
ATOM 1996 C CA . ASP A 1 251 ? 20.018 -25.142 10.448 1.00 69.06 251 ASP A CA 1
ATOM 1997 C C . ASP A 1 251 ? 19.143 -25.494 9.228 1.00 69.06 251 ASP A C 1
ATOM 1999 O O . ASP A 1 251 ? 18.330 -26.414 9.287 1.00 69.06 251 ASP A O 1
ATOM 2003 N N . GLY A 1 252 ? 19.278 -24.753 8.122 1.00 79.38 252 GLY A N 1
ATOM 2004 C CA . GLY A 1 252 ? 18.475 -24.989 6.908 1.00 79.38 252 GLY A CA 1
ATOM 2005 C C . GLY A 1 252 ? 17.071 -24.366 6.931 1.00 79.38 252 GLY A C 1
ATOM 2006 O O . GLY A 1 252 ? 16.109 -24.974 6.456 1.00 79.38 252 GLY A O 1
ATOM 2007 N N . ILE A 1 253 ? 16.937 -23.161 7.500 1.00 84.38 253 ILE A N 1
ATOM 2008 C CA . ILE A 1 253 ? 15.716 -22.349 7.391 1.00 84.38 253 ILE A CA 1
ATOM 2009 C C . ILE A 1 253 ? 15.701 -21.600 6.061 1.00 84.38 253 ILE A C 1
ATOM 2011 O O . ILE A 1 253 ? 16.675 -20.944 5.694 1.00 84.38 253 ILE A O 1
ATOM 2015 N N . ILE A 1 254 ? 14.549 -21.634 5.406 1.00 87.50 254 ILE A N 1
ATOM 2016 C CA . ILE A 1 254 ? 14.203 -20.777 4.278 1.00 87.50 254 ILE A CA 1
ATOM 2017 C C . ILE A 1 254 ? 13.080 -19.819 4.676 1.00 87.50 254 ILE A C 1
ATOM 2019 O O . ILE A 1 254 ? 12.321 -20.083 5.613 1.00 87.50 254 ILE A O 1
ATOM 2023 N N . PHE A 1 255 ? 12.950 -18.721 3.940 1.00 87.94 255 PHE A N 1
ATOM 2024 C CA . PHE A 1 255 ? 11.907 -17.724 4.154 1.00 87.94 255 PHE A CA 1
ATOM 2025 C C . PHE A 1 255 ? 10.964 -17.707 2.960 1.00 87.94 255 PHE A C 1
ATOM 2027 O O . PHE A 1 255 ? 11.406 -17.800 1.819 1.00 87.94 255 PHE A O 1
ATOM 2034 N N . CYS A 1 256 ? 9.665 -17.580 3.219 1.00 88.50 256 CYS A N 1
ATOM 2035 C CA . CYS A 1 256 ? 8.727 -17.268 2.148 1.00 88.50 256 CYS A CA 1
ATOM 2036 C C . CYS A 1 256 ? 8.943 -15.823 1.692 1.00 88.50 256 CYS A C 1
ATOM 2038 O O . CYS A 1 256 ? 8.859 -14.911 2.510 1.00 88.50 256 CYS A O 1
ATOM 2040 N N . ASP A 1 257 ? 9.108 -15.600 0.392 1.00 86.62 257 ASP A N 1
ATOM 2041 C CA . ASP A 1 257 ? 9.412 -14.273 -0.154 1.00 86.62 257 ASP A CA 1
ATOM 2042 C C . ASP A 1 257 ? 8.304 -13.225 0.061 1.00 86.62 257 ASP A C 1
ATOM 2044 O O . ASP A 1 257 ? 8.553 -12.024 -0.021 1.00 86.62 257 ASP A O 1
ATOM 2048 N N . THR A 1 258 ? 7.067 -13.661 0.321 1.00 86.25 258 THR A N 1
ATOM 2049 C CA . THR A 1 258 ? 5.919 -12.760 0.525 1.00 86.25 258 THR A CA 1
ATOM 2050 C C . THR A 1 258 ? 5.657 -12.463 1.998 1.00 86.25 258 THR A C 1
ATOM 2052 O O . THR A 1 258 ? 5.559 -11.300 2.378 1.00 86.25 258 THR A O 1
ATOM 2055 N N . CYS A 1 259 ? 5.498 -13.491 2.840 1.00 86.00 259 CYS A N 1
ATOM 2056 C CA . CYS A 1 259 ? 5.169 -13.284 4.256 1.00 86.00 259 CYS A CA 1
ATOM 2057 C C . CYS A 1 259 ? 6.394 -13.213 5.169 1.00 86.00 259 CYS A C 1
ATOM 2059 O O . CYS A 1 259 ? 6.244 -12.836 6.326 1.00 86.00 259 CYS A O 1
ATOM 2061 N N . LEU A 1 260 ? 7.580 -13.574 4.668 1.00 86.94 260 LEU A N 1
ATOM 2062 C CA . LEU A 1 260 ? 8.835 -13.654 5.423 1.00 86.94 260 LEU A CA 1
ATOM 2063 C C . LEU A 1 260 ? 8.782 -14.610 6.624 1.00 86.94 260 LEU A C 1
ATOM 2065 O O . LEU A 1 260 ? 9.668 -14.593 7.477 1.00 86.94 260 LEU A O 1
ATOM 2069 N N . ASN A 1 261 ? 7.779 -15.488 6.685 1.00 87.81 261 ASN A N 1
ATOM 2070 C CA . ASN A 1 261 ? 7.748 -16.557 7.672 1.00 87.81 261 ASN A CA 1
ATOM 2071 C C . ASN A 1 261 ? 8.850 -17.580 7.367 1.00 87.81 261 ASN A C 1
ATOM 2073 O O . ASN A 1 261 ? 9.143 -17.869 6.202 1.00 87.81 261 ASN A O 1
ATOM 2077 N N . ALA A 1 262 ? 9.419 -18.155 8.425 1.00 89.44 262 ALA A N 1
ATOM 2078 C CA . ALA A 1 262 ? 10.464 -19.166 8.340 1.00 89.44 262 ALA A CA 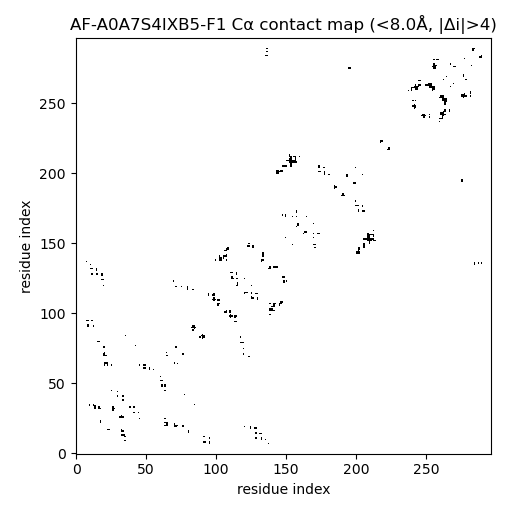1
ATOM 2079 C C . ALA A 1 262 ? 9.900 -20.584 8.213 1.00 89.44 262 ALA A C 1
ATOM 2081 O O . ALA A 1 262 ? 8.914 -20.943 8.859 1.00 89.44 262 ALA A O 1
ATOM 2082 N N . TYR A 1 263 ? 10.584 -21.418 7.433 1.00 89.25 263 TYR A N 1
ATOM 2083 C CA . TYR A 1 263 ? 10.264 -22.827 7.228 1.00 89.25 263 TYR A CA 1
ATOM 2084 C C . TYR A 1 263 ? 11.551 -23.653 7.230 1.00 89.25 263 TYR A C 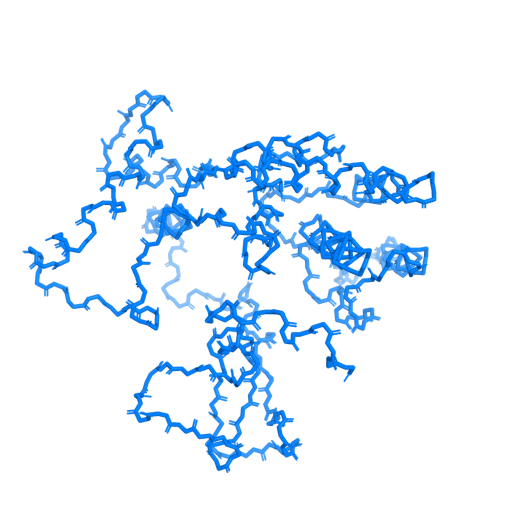1
ATOM 2086 O O . TYR A 1 263 ? 12.550 -23.246 6.647 1.00 89.25 263 TYR A O 1
ATOM 2094 N N . CYS A 1 264 ? 11.551 -24.813 7.887 1.00 89.25 264 CYS A N 1
ATOM 2095 C CA . CYS A 1 264 ? 12.624 -25.786 7.706 1.00 89.25 264 CYS A CA 1
ATOM 2096 C C . CYS A 1 264 ? 12.515 -26.386 6.304 1.00 89.25 264 CYS A C 1
ATOM 2098 O O . CYS A 1 264 ? 11.407 -26.704 5.870 1.00 89.25 264 CYS A O 1
ATOM 2100 N N . GLN A 1 265 ? 13.648 -26.602 5.637 1.00 87.12 265 GLN A N 1
ATOM 2101 C CA . GLN A 1 265 ? 13.693 -27.231 4.314 1.00 87.12 265 GLN A CA 1
ATOM 2102 C C . GLN A 1 265 ? 12.979 -28.597 4.276 1.00 87.12 265 GLN A C 1
ATOM 2104 O O . GLN A 1 265 ? 12.285 -28.889 3.310 1.00 87.12 265 GLN A O 1
ATOM 2109 N N . ASP A 1 266 ? 13.056 -29.383 5.354 1.00 87.25 266 ASP A N 1
ATOM 2110 C CA . ASP A 1 266 ? 12.376 -30.686 5.466 1.00 87.25 266 ASP A CA 1
ATOM 2111 C C . ASP A 1 266 ? 10.861 -30.585 5.732 1.00 87.25 266 ASP A C 1
ATOM 2113 O O . ASP A 1 266 ? 10.141 -31.579 5.652 1.00 87.25 266 ASP A O 1
ATOM 2117 N N . CYS A 1 267 ? 10.357 -29.403 6.100 1.00 89.00 267 CYS A N 1
ATOM 2118 C CA . CYS A 1 267 ? 8.942 -29.184 6.417 1.00 89.00 267 CYS A CA 1
ATOM 2119 C C . CYS A 1 267 ? 8.113 -28.714 5.221 1.00 89.00 267 CYS A C 1
ATOM 2121 O O . CYS A 1 267 ? 6.896 -28.581 5.350 1.00 89.00 267 CYS A O 1
ATOM 2123 N N . VAL A 1 268 ? 8.746 -28.424 4.085 1.00 87.50 268 VAL A N 1
ATOM 2124 C CA . VAL A 1 268 ? 8.083 -27.868 2.904 1.00 87.50 268 VAL A CA 1
ATOM 2125 C C . VAL A 1 268 ? 8.605 -28.515 1.631 1.00 87.50 268 VAL A C 1
ATOM 2127 O O . VAL A 1 268 ? 9.682 -29.101 1.603 1.00 87.50 268 VAL A O 1
ATOM 2130 N N . THR A 1 269 ? 7.831 -28.407 0.556 1.00 84.19 269 THR A N 1
ATOM 2131 C CA . THR A 1 269 ? 8.281 -28.847 -0.766 1.00 84.19 269 THR A CA 1
ATOM 2132 C C . THR A 1 269 ? 8.939 -27.674 -1.479 1.00 84.19 269 THR A C 1
ATOM 2134 O O . THR A 1 269 ? 8.313 -26.629 -1.663 1.00 84.19 269 THR A O 1
ATOM 2137 N N . LEU A 1 270 ? 10.196 -27.852 -1.882 1.00 80.69 270 LEU A N 1
ATOM 2138 C CA . LEU A 1 270 ? 10.902 -26.902 -2.737 1.00 80.69 270 LEU A CA 1
ATOM 2139 C C . LEU A 1 270 ? 10.785 -27.336 -4.189 1.00 80.69 270 LEU A C 1
ATOM 2141 O O . LEU A 1 270 ? 10.954 -28.508 -4.515 1.00 80.69 270 LEU A O 1
ATOM 2145 N N . ASP A 1 271 ? 10.512 -26.374 -5.060 1.00 70.00 271 ASP A N 1
ATOM 2146 C CA . ASP A 1 271 ? 10.363 -26.569 -6.501 1.00 70.00 271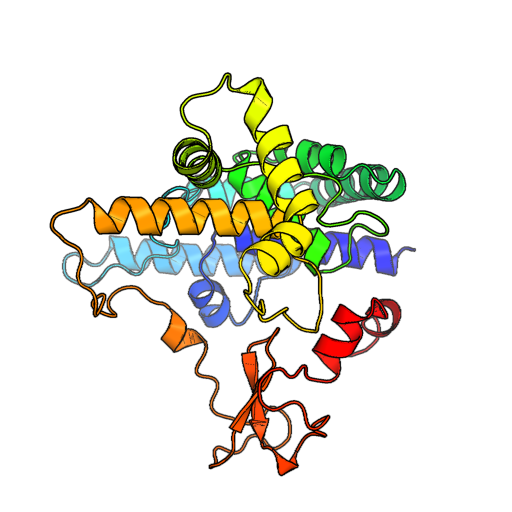 ASP A CA 1
ATOM 2147 C C . ASP A 1 271 ? 11.709 -26.583 -7.251 1.00 70.00 271 ASP A C 1
ATOM 2149 O O . ASP A 1 271 ? 11.743 -26.620 -8.480 1.00 70.00 271 ASP A O 1
ATOM 2153 N N . GLY A 1 272 ? 12.826 -26.614 -6.517 1.00 61.34 272 GLY A N 1
ATOM 2154 C CA . GLY A 1 272 ? 14.175 -26.686 -7.076 1.00 61.34 272 GLY A CA 1
ATOM 2155 C C . GLY A 1 272 ? 14.676 -25.369 -7.671 1.00 61.34 272 GLY A C 1
ATOM 2156 O O . GLY A 1 272 ? 15.700 -25.379 -8.352 1.00 61.34 272 GLY A O 1
ATOM 2157 N N . SER A 1 273 ? 13.982 -24.248 -7.440 1.00 60.38 273 SER A N 1
ATOM 2158 C CA . SER A 1 273 ? 14.516 -22.924 -7.755 1.00 60.38 273 SER A CA 1
ATOM 2159 C C . SER A 1 273 ? 15.381 -22.414 -6.592 1.00 60.38 273 SER A C 1
ATOM 2161 O O . SER A 1 273 ? 14.944 -22.336 -5.446 1.00 60.38 273 SER A O 1
ATOM 2163 N N . ASP A 1 274 ? 16.647 -22.097 -6.873 1.00 57.28 274 ASP A N 1
ATOM 2164 C CA . ASP A 1 274 ? 17.667 -21.829 -5.843 1.00 57.28 274 ASP A CA 1
ATOM 2165 C C . ASP A 1 274 ? 17.520 -20.464 -5.132 1.00 57.28 274 ASP A C 1
ATOM 2167 O O . ASP A 1 274 ? 18.337 -20.133 -4.271 1.00 57.28 274 ASP A O 1
ATOM 2171 N N . SER A 1 275 ? 16.523 -19.636 -5.474 1.00 65.94 275 SER A N 1
ATOM 2172 C CA . SER A 1 275 ? 16.488 -18.244 -4.991 1.00 65.94 275 SER A CA 1
ATOM 2173 C C . SER A 1 275 ? 15.124 -17.639 -4.671 1.00 65.94 275 SER A C 1
ATOM 2175 O O . SER A 1 275 ? 15.108 -16.504 -4.203 1.00 65.94 275 SER A O 1
ATOM 2177 N N . SER A 1 276 ? 13.998 -18.303 -4.951 1.00 79.75 276 SER A N 1
ATOM 2178 C CA . SER A 1 276 ? 12.678 -17.705 -4.715 1.00 79.75 276 SER A CA 1
ATOM 2179 C C . SER A 1 276 ? 11.635 -18.760 -4.380 1.00 79.75 276 SER A C 1
ATOM 2181 O O . SER A 1 276 ? 11.487 -19.737 -5.103 1.00 79.75 276 SER A O 1
ATOM 2183 N N . TRP A 1 277 ? 10.905 -18.581 -3.282 1.00 87.19 277 TRP A N 1
ATOM 2184 C CA . TRP A 1 277 ? 9.948 -19.577 -2.806 1.00 87.19 277 TRP A CA 1
ATOM 2185 C C . TRP A 1 277 ? 8.778 -18.940 -2.050 1.00 87.19 277 TRP A C 1
ATOM 2187 O O . TRP A 1 277 ? 8.942 -18.033 -1.227 1.00 87.19 277 TRP A O 1
ATOM 2197 N N . LEU A 1 278 ? 7.572 -19.461 -2.298 1.00 87.81 278 LEU A N 1
ATOM 2198 C CA . LEU A 1 278 ? 6.354 -19.099 -1.575 1.00 87.81 278 LEU A CA 1
ATOM 2199 C C . LEU A 1 278 ? 5.837 -20.289 -0.781 1.00 87.81 278 LEU A C 1
ATOM 2201 O O . LEU A 1 278 ? 5.733 -21.392 -1.310 1.00 87.81 278 LEU A O 1
ATOM 2205 N N . CYS A 1 279 ? 5.413 -20.044 0.459 1.00 89.12 279 CYS A N 1
ATOM 2206 C CA . CYS A 1 279 ? 4.626 -21.033 1.183 1.00 89.12 279 CYS A CA 1
ATOM 2207 C C . CYS A 1 279 ? 3.251 -21.218 0.528 1.00 89.12 279 CYS A C 1
ATOM 2209 O O . CYS A 1 279 ? 2.753 -20.311 -0.144 1.00 89.12 279 CYS A O 1
ATOM 2211 N N . ASP A 1 280 ? 2.596 -22.350 0.792 1.00 86.88 280 ASP A N 1
ATOM 2212 C CA . ASP A 1 280 ? 1.295 -22.701 0.202 1.00 86.88 280 ASP A CA 1
ATOM 2213 C C . ASP A 1 280 ? 0.262 -21.574 0.331 1.00 86.88 280 ASP A C 1
ATOM 2215 O O . ASP A 1 280 ? -0.433 -21.237 -0.626 1.00 86.88 280 ASP A O 1
ATOM 2219 N N . ARG A 1 281 ? 0.211 -20.913 1.496 1.00 87.38 281 ARG A N 1
ATOM 2220 C CA . ARG A 1 281 ? -0.705 -19.791 1.737 1.00 87.38 281 ARG A CA 1
ATOM 2221 C C . ARG A 1 281 ? -0.433 -18.607 0.809 1.00 87.38 281 ARG A C 1
ATOM 2223 O O . ARG A 1 281 ? -1.369 -18.032 0.258 1.00 87.38 281 ARG A O 1
ATOM 2230 N N . CYS A 1 282 ? 0.832 -18.228 0.653 1.00 87.38 282 CYS A N 1
ATOM 2231 C CA . CYS A 1 282 ? 1.224 -17.124 -0.218 1.00 87.38 282 CYS A CA 1
ATOM 2232 C C . CYS A 1 282 ? 1.099 -17.499 -1.698 1.00 87.38 282 CYS A C 1
ATOM 2234 O O . CYS A 1 282 ? 0.708 -16.654 -2.491 1.00 87.38 282 CYS A O 1
ATOM 2236 N N . SER A 1 283 ? 1.331 -18.762 -2.058 1.00 86.06 283 SER A N 1
ATOM 2237 C CA . SER A 1 283 ? 1.119 -19.274 -3.416 1.00 86.06 283 SER A CA 1
ATOM 2238 C C . SER A 1 283 ? -0.363 -19.225 -3.830 1.00 86.06 283 SER A C 1
ATOM 2240 O O . SER A 1 283 ? -0.706 -18.788 -4.932 1.00 86.06 283 SER A O 1
ATOM 2242 N N . LEU A 1 284 ? -1.280 -19.570 -2.916 1.00 83.12 284 LEU A N 1
ATOM 2243 C CA . LEU A 1 284 ? -2.727 -19.433 -3.137 1.00 83.12 284 LEU A CA 1
ATOM 2244 C C . LEU A 1 284 ? -3.161 -17.971 -3.325 1.00 83.12 284 LEU A C 1
ATOM 2246 O O . LEU A 1 284 ? -4.005 -17.683 -4.175 1.00 83.12 284 LEU A O 1
ATOM 2250 N N . LEU A 1 285 ? -2.575 -17.049 -2.552 1.00 78.62 285 LEU A N 1
ATOM 2251 C CA . LEU A 1 285 ? -2.797 -15.607 -2.712 1.00 78.62 285 LEU A CA 1
ATOM 2252 C C . LEU A 1 285 ? -2.267 -15.096 -4.056 1.00 78.62 285 LEU A C 1
ATOM 2254 O O . LEU A 1 285 ? -2.934 -14.299 -4.720 1.00 78.62 285 LEU A O 1
ATOM 2258 N N . ASP A 1 286 ? -1.087 -15.560 -4.462 1.00 76.44 286 ASP A N 1
ATOM 2259 C CA . ASP A 1 286 ? -0.425 -15.098 -5.679 1.00 76.44 286 ASP A CA 1
ATOM 2260 C C . ASP A 1 286 ? -1.168 -15.548 -6.945 1.00 76.44 286 ASP A C 1
ATOM 2262 O O . ASP A 1 286 ? -1.408 -14.744 -7.846 1.00 76.44 286 ASP A O 1
ATOM 2266 N N . THR A 1 287 ? -1.644 -16.798 -6.968 1.00 71.62 287 THR A N 1
ATOM 2267 C CA . THR A 1 287 ? -2.407 -17.377 -8.092 1.00 71.62 287 THR A CA 1
ATOM 2268 C C . THR A 1 287 ? -3.852 -16.876 -8.202 1.00 71.62 287 THR A C 1
ATOM 2270 O O . THR A 1 287 ? -4.558 -17.248 -9.138 1.00 71.62 287 THR A O 1
ATOM 2273 N N . GLY A 1 288 ? -4.316 -16.026 -7.277 1.00 58.72 288 GLY A N 1
ATOM 2274 C CA . GLY A 1 288 ? -5.673 -15.472 -7.306 1.00 58.72 288 GLY A CA 1
ATOM 2275 C C . GLY A 1 288 ? -6.766 -16.460 -6.890 1.00 58.72 288 GLY A C 1
ATOM 2276 O O . GLY A 1 288 ? -7.946 -16.161 -7.048 1.00 58.72 288 GLY A O 1
ATOM 2277 N N . SER A 1 289 ? -6.406 -17.597 -6.286 1.00 47.69 289 SER A N 1
ATOM 2278 C CA . SER A 1 289 ? -7.352 -18.593 -5.753 1.00 47.69 289 SER A CA 1
ATOM 2279 C C . SER A 1 289 ? -7.902 -18.192 -4.370 1.00 47.69 289 SER A C 1
ATOM 2281 O O . SER A 1 289 ? -8.168 -19.038 -3.515 1.00 47.69 289 SER A O 1
ATOM 2283 N N . ALA A 1 290 ? -8.046 -16.884 -4.121 1.00 42.38 290 ALA A N 1
ATOM 2284 C CA . ALA A 1 290 ? -8.370 -16.303 -2.817 1.00 42.38 290 ALA A CA 1
ATOM 2285 C C . ALA A 1 290 ? -9.778 -16.667 -2.303 1.00 42.38 290 ALA A C 1
ATOM 2287 O O . ALA A 1 290 ? -10.033 -16.549 -1.105 1.00 42.38 290 ALA A O 1
ATOM 2288 N N . GLU A 1 291 ? -10.665 -17.186 -3.163 1.00 42.88 291 GLU A N 1
ATOM 2289 C CA . GLU A 1 291 ? -11.966 -17.750 -2.766 1.00 42.88 291 GLU A CA 1
ATOM 2290 C C . GLU A 1 291 ? -11.828 -18.871 -1.711 1.00 42.88 291 GLU A C 1
ATOM 2292 O O . GLU A 1 291 ? -12.744 -19.094 -0.920 1.00 42.88 291 GLU A O 1
ATOM 2297 N N . LEU A 1 292 ? -10.661 -19.524 -1.620 1.00 39.97 292 LEU A N 1
ATOM 2298 C CA . LEU A 1 292 ? -10.364 -20.574 -0.637 1.00 39.97 292 LEU A CA 1
ATOM 2299 C C . LEU A 1 292 ? -9.945 -20.058 0.754 1.00 39.97 292 LEU A C 1
ATOM 2301 O O . LEU A 1 292 ? -9.881 -20.846 1.696 1.00 39.97 292 LEU A O 1
ATOM 2305 N N . LEU A 1 293 ? -9.674 -18.759 0.929 1.00 42.34 293 LEU A N 1
ATOM 2306 C CA . LEU A 1 293 ? -9.219 -18.206 2.217 1.00 42.34 293 LEU A CA 1
ATOM 2307 C C . LEU A 1 293 ? -10.360 -17.793 3.154 1.00 42.34 293 LEU A C 1
ATOM 2309 O O . LEU A 1 293 ? -10.113 -17.506 4.322 1.00 42.34 293 LEU A O 1
ATOM 2313 N N . VAL A 1 294 ? -11.611 -17.820 2.682 1.00 42.22 294 VAL A N 1
ATOM 2314 C CA . VAL A 1 294 ? -12.810 -17.473 3.473 1.00 42.22 294 VAL A CA 1
ATOM 2315 C C . VAL A 1 294 ? -13.192 -18.581 4.480 1.00 42.22 294 VAL A C 1
ATOM 2317 O O . VAL A 1 294 ? -14.186 -18.459 5.189 1.00 42.22 294 VAL A O 1
ATOM 2320 N N . GLY A 1 295 ? -12.412 -19.665 4.580 1.00 33.78 295 GLY A N 1
ATOM 2321 C CA . GLY A 1 295 ? -12.736 -20.833 5.411 1.00 33.78 295 GLY A CA 1
ATOM 2322 C C . GLY A 1 295 ? -11.593 -21.415 6.240 1.00 33.78 295 GLY A C 1
ATOM 2323 O O . GLY A 1 295 ? -11.739 -22.534 6.724 1.00 33.78 295 GLY A O 1
ATOM 2324 N N . VAL A 1 296 ? -10.469 -20.711 6.396 1.00 30.88 296 VAL A N 1
ATOM 2325 C CA . VAL A 1 296 ? -9.368 -21.180 7.252 1.00 30.88 296 VAL A CA 1
ATOM 2326 C C . VAL A 1 296 ? -9.353 -20.341 8.530 1.00 30.88 296 VAL A C 1
ATOM 2328 O O . VAL A 1 296 ? -8.777 -19.251 8.546 1.00 30.88 296 VAL A O 1
ATOM 2331 N N . ASP A 1 297 ? -10.068 -20.841 9.544 1.00 30.78 297 ASP A N 1
ATOM 2332 C CA . ASP A 1 297 ? -9.986 -20.402 10.950 1.00 30.78 297 ASP A CA 1
ATOM 2333 C C . ASP A 1 297 ? -8.565 -20.579 11.517 1.00 30.78 297 ASP A C 1
ATOM 2335 O O . ASP A 1 297 ? -7.928 -21.620 11.222 1.00 30.78 297 ASP A O 1
#